Protein AF-A0A962CLI7-F1 (afdb_monomer)

Secondary structure (DSSP, 8-state):
--TT-EEE--GGG--TT-GGGGSPTT-EEEHHHHHHHHHHS--HHHHHHHHHHH-HHHHHHHHHHTT-S-GGGG-S---HHHHHHHHHTS-HHHHHHHHHS-HHHHHHHIIIIIGGG-S-S--S---GGGTTTSS----HHHHHHHHHHHHTSPTTSHHHHHHHHHHTS--SSTTSGGG-SEEEEEEEEEEETTEEEEEEEEEEEE-TTSPPEEEEEEEE-TT----HHHHHHHHHHHHHHHTT--

Mean predicted aligned error: 3.14 Å

Radius of gyration: 18.37 Å; Cα contacts (8 Å, |Δi|>4): 408; chains: 1; bounding box: 45×37×54 Å

Foldseek 3Di:
DFQQDWQFQDPQQQAAPAPCVPPDGGPTDGLLRLLQSCFAVVRLSSQSSVCVVCDQVNVLVVLVVLPFPCSQLCPSPDRRQLLVCLFFVDDLVVSVCLLVDHSVVVVVCCVPPRSVPPRDNGHDGGNLQCPQRSGDDGDLVSVVSSVVVLVPPPPPDPSNVSQQSNQVSHQPDPPLPVLAPGKGKGWDFDADPQGTQKTKIWIWGHHPPDDIDIDIDIDGDSRHDDDPVVSVVVSVVVSVVVSPDD

Structure (mmCIF, N/CA/C/O backbone):
data_AF-A0A962CLI7-F1
#
_entry.id   AF-A0A962CLI7-F1
#
loop_
_atom_site.group_PDB
_atom_site.id
_atom_site.type_symbol
_atom_site.label_atom_id
_atom_site.label_alt_id
_atom_site.label_comp_id
_atom_site.label_asym_id
_atom_site.label_entity_id
_atom_site.label_seq_id
_atom_site.pdbx_PDB_ins_code
_atom_site.Cartn_x
_atom_site.Cartn_y
_atom_site.Cartn_z
_atom_site.occupancy
_atom_site.B_iso_or_equiv
_atom_site.auth_seq_id
_atom_site.auth_comp_id
_atom_site.auth_asym_id
_atom_site.auth_atom_id
_atom_site.pdbx_PDB_model_num
ATOM 1 N N . LEU A 1 1 ? -20.018 -1.132 -3.240 1.00 75.44 1 LEU A N 1
ATOM 2 C CA . LEU A 1 1 ? -20.291 -2.418 -3.917 1.00 75.44 1 LEU A CA 1
ATOM 3 C C . LEU A 1 1 ? -20.682 -3.391 -2.825 1.00 75.44 1 LEU A C 1
ATOM 5 O O . LEU A 1 1 ? -20.205 -3.209 -1.714 1.00 75.44 1 LEU A O 1
ATOM 9 N N . ASP A 1 2 ? -21.571 -4.329 -3.124 1.00 86.75 2 ASP A N 1
ATOM 10 C CA . ASP A 1 2 ? -21.977 -5.371 -2.176 1.00 86.75 2 ASP A CA 1
ATOM 11 C C . ASP A 1 2 ? -20.746 -6.244 -1.826 1.00 86.75 2 ASP A C 1
ATOM 13 O O . ASP A 1 2 ? -20.054 -6.646 -2.770 1.00 86.75 2 ASP A O 1
ATOM 17 N N . PRO A 1 3 ? -20.426 -6.505 -0.541 1.00 85.81 3 PRO A N 1
ATOM 18 C CA . PRO A 1 3 ? -19.318 -7.379 -0.130 1.00 85.81 3 PRO A CA 1
ATOM 19 C C . PRO A 1 3 ? -19.337 -8.781 -0.763 1.00 85.81 3 PRO A C 1
ATOM 21 O O . PRO A 1 3 ? -18.275 -9.363 -0.986 1.00 85.81 3 PRO A O 1
ATOM 24 N N . GLU A 1 4 ? -20.515 -9.279 -1.144 1.00 89.81 4 GLU A N 1
ATOM 25 C CA . GLU A 1 4 ? -20.694 -10.573 -1.820 1.00 89.81 4 GLU A CA 1
ATOM 26 C C . GLU A 1 4 ? -20.457 -10.501 -3.340 1.00 89.81 4 GLU A C 1
ATOM 28 O O . GLU A 1 4 ? -20.523 -11.507 -4.050 1.00 89.81 4 GLU A O 1
ATOM 33 N N . THR A 1 5 ? -20.167 -9.310 -3.882 1.00 94.12 5 THR A N 1
ATOM 34 C CA . THR A 1 5 ? -19.826 -9.152 -5.301 1.00 94.12 5 THR A CA 1
ATOM 35 C C . THR A 1 5 ? -18.576 -9.964 -5.612 1.00 94.12 5 THR A C 1
ATOM 37 O O . THR A 1 5 ? -17.495 -9.666 -5.111 1.00 94.12 5 THR A O 1
ATOM 40 N N . THR A 1 6 ? -18.698 -10.957 -6.489 1.00 97.00 6 THR A N 1
ATOM 41 C CA . THR A 1 6 ? -17.562 -11.801 -6.861 1.00 97.00 6 THR A CA 1
ATOM 42 C C . THR A 1 6 ? -16.682 -11.144 -7.920 1.00 97.00 6 THR A C 1
ATOM 44 O O . THR A 1 6 ? -17.178 -10.685 -8.952 1.00 97.00 6 THR A O 1
ATOM 47 N N . ILE A 1 7 ? -15.372 -11.191 -7.709 1.00 98.00 7 ILE A N 1
ATOM 48 C CA . ILE A 1 7 ? -14.320 -10.754 -8.620 1.00 98.00 7 ILE A CA 1
ATOM 49 C C . ILE A 1 7 ? -13.595 -12.009 -9.128 1.00 98.00 7 ILE A C 1
ATOM 51 O O . ILE A 1 7 ? -12.903 -12.671 -8.352 1.00 98.00 7 ILE A O 1
ATOM 55 N N . PRO A 1 8 ? -13.745 -12.378 -10.412 1.00 98.19 8 PRO A N 1
ATOM 56 C CA . PRO A 1 8 ? -13.010 -13.501 -10.980 1.00 98.19 8 PRO A CA 1
ATOM 57 C C . PRO A 1 8 ? -11.512 -13.202 -11.068 1.00 98.19 8 PRO A C 1
ATOM 59 O O . PRO A 1 8 ? -11.120 -12.135 -11.550 1.00 98.19 8 PRO A O 1
ATOM 62 N N . LEU A 1 9 ? -10.679 -14.169 -10.679 1.00 98.56 9 LEU A N 1
ATOM 63 C CA . LEU A 1 9 ? -9.229 -14.080 -10.830 1.00 98.56 9 LEU A CA 1
ATOM 64 C C . LEU A 1 9 ? -8.845 -13.943 -12.310 1.00 98.56 9 LEU A C 1
ATOM 66 O O . LEU A 1 9 ? -9.194 -14.787 -13.139 1.00 98.56 9 LEU A O 1
ATOM 70 N N . SER A 1 10 ? -8.095 -12.899 -12.647 1.00 97.94 10 SER A N 1
ATOM 71 C CA . SER A 1 10 ? -7.687 -12.572 -14.011 1.00 97.94 10 SER A CA 1
ATOM 72 C C . SER A 1 10 ? -6.173 -12.587 -14.173 1.00 97.94 10 SER A C 1
ATOM 74 O O . SER A 1 10 ? -5.434 -11.999 -13.384 1.00 97.94 10 SER A O 1
ATOM 76 N N . ALA A 1 11 ? -5.715 -13.165 -15.288 1.00 97.12 11 ALA A N 1
ATOM 77 C CA . ALA A 1 11 ? -4.305 -13.179 -15.665 1.00 97.12 11 ALA A CA 1
ATOM 78 C C . ALA A 1 11 ? -3.708 -11.765 -15.762 1.00 97.12 11 ALA A C 1
ATOM 80 O O . ALA A 1 11 ? -2.545 -11.568 -15.441 1.00 97.12 11 ALA A O 1
ATOM 81 N N . SER A 1 12 ? -4.504 -10.767 -16.164 1.00 95.62 12 SER A N 1
ATOM 82 C CA . SER A 1 12 ? -4.048 -9.380 -16.351 1.00 95.62 12 SER A CA 1
ATOM 83 C C . SER A 1 12 ? -3.902 -8.580 -15.049 1.00 95.62 12 SER A C 1
ATOM 85 O O . SER A 1 12 ? -3.737 -7.359 -15.104 1.00 95.62 12 SER A O 1
ATOM 87 N N . LYS A 1 13 ? -4.119 -9.223 -13.897 1.00 97.25 13 LYS A N 1
ATOM 88 C CA . LYS A 1 13 ? -4.124 -8.617 -12.555 1.00 97.25 13 LYS A CA 1
ATOM 89 C C . LYS A 1 13 ? -3.379 -9.472 -11.525 1.00 97.25 13 LYS A C 1
ATOM 91 O O . LYS A 1 13 ? -3.456 -9.193 -10.335 1.00 97.25 13 LYS A O 1
ATOM 96 N N . LEU A 1 14 ? -2.683 -10.516 -11.978 1.00 97.38 14 LEU A N 1
ATOM 97 C CA . LEU A 1 14 ? -1.711 -11.221 -11.148 1.00 97.38 14 LEU A CA 1
ATOM 98 C C . LEU A 1 14 ? -0.576 -10.265 -10.803 1.00 97.38 14 LEU A C 1
ATOM 100 O O . LEU A 1 14 ? -0.209 -9.438 -11.626 1.00 97.38 14 LEU A O 1
ATOM 104 N N . ALA A 1 15 ? -0.009 -10.384 -9.615 1.00 96.81 15 ALA A N 1
ATOM 105 C CA . ALA A 1 15 ? 1.116 -9.560 -9.195 1.00 96.81 15 ALA A CA 1
ATOM 106 C C . ALA A 1 15 ? 2.136 -10.410 -8.443 1.00 96.81 15 ALA A C 1
ATOM 108 O O . ALA A 1 15 ? 1.778 -11.372 -7.751 1.00 96.81 15 ALA A O 1
ATOM 109 N N . LEU A 1 16 ? 3.418 -10.051 -8.557 1.00 94.81 16 LEU A N 1
ATOM 110 C CA . LEU A 1 16 ? 4.499 -10.713 -7.827 1.00 94.81 16 LEU A CA 1
ATOM 111 C C . LEU A 1 16 ? 4.171 -10.784 -6.326 1.00 94.81 16 LEU A C 1
ATOM 113 O O . LEU A 1 16 ? 3.687 -9.817 -5.742 1.00 94.81 16 LEU A O 1
ATOM 117 N N . ALA A 1 17 ? 4.448 -11.936 -5.712 1.00 92.62 17 ALA A N 1
ATOM 118 C CA . ALA A 1 17 ? 4.143 -12.238 -4.310 1.00 92.62 17 ALA A CA 1
ATOM 119 C C . ALA A 1 17 ? 2.644 -12.240 -3.924 1.00 92.62 17 ALA A C 1
ATOM 121 O O . ALA A 1 17 ? 2.322 -12.231 -2.741 1.00 92.62 17 ALA A O 1
ATOM 122 N N . GLY A 1 18 ? 1.715 -12.318 -4.884 1.00 95.81 18 GLY A N 1
ATOM 123 C CA . GLY A 1 18 ? 0.327 -12.699 -4.595 1.00 95.81 18 GLY A CA 1
ATOM 124 C C . GLY A 1 18 ? 0.201 -14.195 -4.289 1.00 95.81 18 GLY A C 1
ATOM 125 O O . GLY A 1 18 ? 0.701 -15.031 -5.046 1.00 95.81 18 GLY A O 1
ATOM 126 N N . THR A 1 19 ? -0.471 -14.544 -3.198 1.00 96.00 19 THR A N 1
ATOM 127 C CA . THR A 1 19 ? -0.706 -15.932 -2.771 1.00 96.00 19 THR A CA 1
ATOM 128 C C . THR A 1 19 ? -1.776 -16.613 -3.623 1.00 96.00 19 THR A C 1
ATOM 130 O O . THR A 1 19 ? -1.613 -17.770 -4.025 1.00 96.00 19 THR A O 1
ATOM 133 N N . ILE A 1 20 ? -2.807 -15.861 -4.019 1.00 97.81 20 ILE A N 1
ATOM 134 C CA . ILE A 1 20 ? -3.903 -16.359 -4.865 1.00 97.81 20 ILE A CA 1
ATOM 135 C C . ILE A 1 20 ? -3.511 -16.560 -6.336 1.00 97.81 20 ILE A C 1
ATOM 137 O O . ILE A 1 20 ? -4.309 -17.056 -7.122 1.00 97.81 20 ILE A O 1
ATOM 141 N N . ASN A 1 21 ? -2.267 -16.251 -6.721 1.00 97.31 21 ASN A N 1
ATOM 142 C CA . ASN A 1 21 ? -1.731 -16.557 -8.054 1.00 97.31 21 ASN A CA 1
ATOM 143 C C . ASN A 1 21 ? -1.762 -18.053 -8.402 1.00 97.31 21 ASN A C 1
ATOM 145 O O . ASN A 1 21 ? -1.691 -18.413 -9.576 1.00 97.31 21 ASN A O 1
ATOM 149 N N . SER A 1 22 ? -1.783 -18.920 -7.387 1.00 96.12 22 SER A N 1
ATOM 150 C CA . SER A 1 22 ? -1.800 -20.376 -7.559 1.00 96.12 22 SER A CA 1
ATOM 151 C C . SER A 1 22 ? -3.184 -20.940 -7.891 1.00 96.12 22 SER A C 1
ATOM 153 O O . SER A 1 22 ? -3.286 -22.086 -8.332 1.00 96.12 22 SER A O 1
ATOM 155 N N . GLU A 1 23 ? -4.231 -20.136 -7.723 1.00 98.25 23 GLU A N 1
ATOM 156 C CA . GLU A 1 23 ? -5.604 -20.540 -7.991 1.00 98.25 23 GLU A CA 1
ATOM 157 C C . GLU A 1 23 ? -5.908 -20.519 -9.499 1.00 98.25 23 GLU A C 1
ATOM 159 O O . GLU A 1 23 ? -5.312 -19.744 -10.258 1.00 98.25 23 GLU A O 1
ATOM 164 N N . PRO A 1 24 ? -6.843 -21.355 -9.987 1.00 98.44 24 PRO A N 1
ATOM 165 C CA . PRO A 1 24 ? -7.235 -21.336 -11.389 1.00 98.44 24 PRO A CA 1
ATOM 166 C C . PRO A 1 24 ? -7.776 -19.966 -11.819 1.00 98.44 24 PRO A C 1
ATOM 168 O O . PRO A 1 24 ? -8.570 -19.339 -11.114 1.00 98.44 24 PRO A O 1
ATOM 171 N N . LEU A 1 25 ? -7.416 -19.519 -13.023 1.00 98.31 25 LEU A N 1
ATOM 172 C CA . LEU A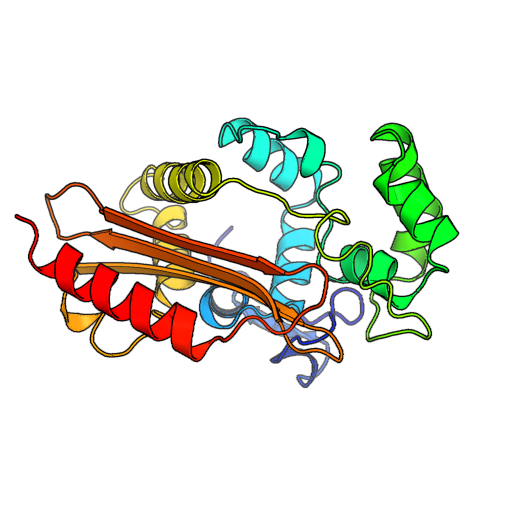 1 25 ? -8.014 -18.321 -13.617 1.00 98.31 25 LEU A CA 1
ATOM 173 C C . LEU A 1 25 ? -9.539 -18.467 -13.716 1.00 98.31 25 LEU A C 1
ATOM 175 O O . LEU A 1 25 ? -10.054 -19.530 -14.060 1.00 98.31 25 LEU A O 1
ATOM 179 N N . GLY A 1 26 ? -10.254 -17.379 -13.442 1.00 98.38 26 GLY A N 1
ATOM 180 C CA . GLY A 1 26 ? -11.712 -17.352 -13.373 1.00 98.38 26 GLY A CA 1
ATOM 181 C C . GLY A 1 26 ? -12.294 -17.802 -12.032 1.00 98.38 26 GLY A C 1
ATOM 182 O O . GLY A 1 26 ? -13.509 -17.701 -11.869 1.00 98.38 26 GLY A O 1
ATOM 183 N N . THR A 1 27 ? -11.471 -18.246 -11.071 1.00 98.62 27 THR A N 1
ATOM 184 C CA . THR A 1 27 ? -11.930 -18.524 -9.699 1.00 98.62 27 THR A CA 1
ATOM 185 C C . THR A 1 27 ? -12.608 -17.277 -9.125 1.00 98.62 27 THR A C 1
ATOM 187 O O . THR A 1 27 ? -11.985 -16.211 -9.122 1.00 98.62 27 THR A O 1
ATOM 190 N N . PRO A 1 28 ? -13.881 -17.362 -8.698 1.00 98.12 28 PRO A N 1
ATOM 191 C CA . PRO A 1 28 ? -14.596 -16.222 -8.148 1.00 98.12 28 PRO A CA 1
ATOM 192 C C . PRO A 1 28 ? -14.206 -16.013 -6.684 1.00 98.12 28 PRO A C 1
ATOM 194 O O . PRO A 1 28 ? -14.375 -16.915 -5.869 1.00 98.12 28 PRO A O 1
ATOM 197 N N . PHE A 1 29 ? -13.751 -14.810 -6.350 1.00 98.25 29 PHE A N 1
ATOM 198 C CA . PHE A 1 29 ? -13.533 -14.395 -4.966 1.00 98.25 29 PHE A CA 1
ATOM 199 C C . PHE A 1 29 ? -14.555 -13.332 -4.572 1.00 98.25 29 PHE A C 1
ATOM 201 O O . PHE A 1 29 ? -14.717 -12.373 -5.329 1.00 98.25 29 PHE A O 1
ATOM 208 N N . PRO A 1 30 ? -15.231 -13.444 -3.420 1.00 97.62 30 PRO A N 1
ATOM 209 C CA . PRO A 1 30 ? -15.973 -12.329 -2.842 1.00 97.62 30 PRO A CA 1
ATOM 210 C C . PRO A 1 30 ? -15.102 -11.069 -2.709 1.00 97.62 30 PRO A C 1
ATOM 212 O O . PRO A 1 30 ? -13.891 -11.144 -2.481 1.00 97.62 30 PRO A O 1
ATOM 215 N N . LEU A 1 31 ? -15.718 -9.892 -2.840 1.00 97.56 31 LEU A N 1
ATOM 216 C CA . LEU A 1 31 ? -15.049 -8.606 -2.632 1.00 97.56 31 LEU A CA 1
ATOM 217 C C . LEU A 1 31 ? -14.458 -8.522 -1.219 1.00 97.56 31 LEU A C 1
ATOM 219 O O . LEU A 1 31 ? -13.357 -7.997 -1.054 1.00 97.56 31 LEU A O 1
ATOM 223 N N . LEU A 1 32 ? -15.186 -9.046 -0.228 1.00 97.62 32 LEU A N 1
ATOM 224 C CA . LEU A 1 32 ? -14.729 -9.139 1.154 1.00 97.62 32 LEU A CA 1
ATOM 225 C C . LEU A 1 32 ? -13.428 -9.944 1.267 1.00 97.62 32 LEU A C 1
ATOM 227 O O . LEU A 1 32 ? -12.443 -9.413 1.769 1.00 97.62 32 LEU A O 1
ATOM 231 N N . ASP A 1 33 ? -13.388 -11.157 0.712 1.00 98.19 33 ASP A N 1
ATOM 232 C CA . ASP A 1 33 ? -12.200 -12.019 0.730 1.00 98.19 33 ASP A CA 1
ATOM 233 C C . ASP A 1 33 ? -10.999 -11.336 0.063 1.00 98.19 33 ASP A C 1
ATOM 235 O O . ASP A 1 33 ? -9.892 -11.347 0.597 1.00 98.19 33 ASP A O 1
ATOM 239 N N . MET A 1 34 ? -11.205 -10.674 -1.082 1.00 98.44 34 MET A N 1
ATOM 240 C CA . MET A 1 34 ? -10.149 -9.893 -1.738 1.00 98.44 34 MET A CA 1
ATOM 241 C C . MET A 1 34 ? -9.631 -8.760 -0.836 1.00 98.44 34 MET A C 1
ATOM 243 O O . MET A 1 34 ? -8.425 -8.509 -0.788 1.00 98.44 34 MET A O 1
ATOM 247 N N . ALA A 1 35 ? -10.515 -8.077 -0.105 1.00 98.44 35 ALA A N 1
ATOM 248 C CA . ALA A 1 35 ? -10.127 -7.012 0.816 1.00 98.44 35 ALA A CA 1
ATOM 249 C C . ALA A 1 35 ? -9.384 -7.555 2.050 1.00 98.44 35 ALA A C 1
ATOM 251 O O . ALA A 1 35 ? -8.370 -6.978 2.451 1.00 98.44 35 ALA A O 1
ATOM 252 N N . GLU A 1 36 ? -9.830 -8.678 2.617 1.00 98.25 36 GLU A N 1
ATOM 253 C CA . GLU A 1 36 ? -9.157 -9.371 3.722 1.00 98.25 36 GLU A CA 1
ATOM 254 C C . GLU A 1 36 ? -7.781 -9.906 3.305 1.00 98.25 36 GLU A C 1
ATOM 256 O O . GLU A 1 36 ? -6.818 -9.761 4.055 1.00 98.25 36 GLU A O 1
ATOM 261 N N . LEU A 1 37 ? -7.632 -10.436 2.088 1.00 98.50 37 LEU A N 1
ATOM 262 C CA . LEU A 1 37 ? -6.337 -10.856 1.543 1.00 98.50 37 LEU A CA 1
ATOM 263 C C . LEU A 1 37 ? -5.391 -9.661 1.345 1.00 98.50 37 LEU A C 1
ATOM 265 O O . LEU A 1 37 ? -4.235 -9.697 1.784 1.00 98.50 37 LEU A O 1
ATOM 269 N N . MET A 1 38 ? -5.884 -8.578 0.733 1.00 98.56 38 MET A N 1
ATOM 270 C CA . MET A 1 38 ? -5.127 -7.337 0.526 1.00 98.56 38 MET A CA 1
ATOM 271 C C . MET A 1 38 ? -4.631 -6.750 1.853 1.00 98.56 38 MET A C 1
ATOM 273 O O . MET A 1 38 ? -3.472 -6.347 1.969 1.00 98.56 38 MET A O 1
ATOM 277 N N . MET A 1 39 ? -5.485 -6.689 2.873 1.00 98.19 39 MET A N 1
ATOM 278 C CA . MET A 1 39 ? -5.147 -6.015 4.127 1.00 98.19 39 MET A CA 1
ATOM 279 C C . MET A 1 39 ? -4.483 -6.946 5.147 1.00 98.19 39 MET A C 1
ATOM 281 O O . MET A 1 39 ? -3.497 -6.554 5.773 1.00 98.19 39 MET A O 1
ATOM 285 N N . GLY A 1 40 ? -4.953 -8.185 5.272 1.00 96.75 40 GLY A N 1
ATOM 286 C CA . GLY A 1 40 ? -4.513 -9.149 6.279 1.00 96.75 40 GLY A CA 1
ATOM 287 C C . GLY A 1 40 ? -3.152 -9.778 5.996 1.00 96.75 40 GLY A C 1
ATOM 288 O O . GLY A 1 40 ? -2.318 -9.849 6.901 1.00 96.75 40 GLY A O 1
ATOM 289 N N . ILE A 1 41 ? -2.908 -10.199 4.750 1.00 96.50 41 ILE A N 1
ATOM 290 C CA . ILE A 1 41 ? -1.647 -10.853 4.345 1.00 96.50 41 ILE A CA 1
ATOM 291 C C . ILE A 1 41 ? -0.868 -10.074 3.284 1.00 96.50 41 ILE A C 1
ATOM 293 O O . ILE A 1 41 ? 0.175 -10.534 2.830 1.00 96.50 41 ILE A O 1
ATOM 297 N N . SER A 1 42 ? -1.339 -8.879 2.915 1.00 97.25 42 SER A N 1
ATOM 298 C CA . SER A 1 42 ? -0.710 -8.057 1.879 1.00 97.25 42 SER A CA 1
ATOM 299 C C . SER A 1 42 ? -0.692 -8.718 0.499 1.00 97.25 42 SER A C 1
ATOM 301 O O . SER A 1 42 ? 0.293 -8.586 -0.225 1.00 97.25 42 SER A O 1
ATOM 303 N N . ASP A 1 43 ? -1.757 -9.437 0.130 1.00 98.44 43 ASP A N 1
ATOM 304 C CA . ASP A 1 43 ? -1.815 -10.102 -1.171 1.00 98.44 43 ASP A CA 1
ATOM 305 C C . ASP A 1 43 ? -1.823 -9.075 -2.315 1.00 98.44 43 ASP A C 1
ATOM 307 O O . ASP A 1 43 ? -2.788 -8.336 -2.540 1.00 98.44 43 ASP A O 1
ATOM 311 N N . ASN A 1 44 ? -0.724 -9.043 -3.065 1.00 98.12 44 ASN A N 1
ATOM 312 C CA . ASN A 1 44 ? -0.532 -8.098 -4.159 1.00 98.12 44 ASN A CA 1
ATOM 313 C C . ASN A 1 44 ? -1.483 -8.344 -5.338 1.00 98.12 44 ASN A C 1
ATOM 315 O O . ASN A 1 44 ? -1.851 -7.408 -6.041 1.00 98.12 44 ASN A O 1
ATOM 319 N N . THR A 1 45 ? -1.898 -9.593 -5.561 1.00 98.50 45 THR A N 1
ATOM 320 C CA . THR A 1 45 ? -2.829 -9.928 -6.647 1.00 98.50 45 THR A CA 1
ATOM 321 C C . THR A 1 45 ? -4.235 -9.484 -6.294 1.00 98.50 45 THR A C 1
ATOM 323 O O . THR A 1 45 ? -4.894 -8.859 -7.124 1.00 98.50 45 THR A O 1
ATOM 326 N N . ALA A 1 46 ? -4.676 -9.708 -5.055 1.00 98.62 46 ALA A N 1
ATOM 327 C CA . ALA A 1 46 ? -5.934 -9.146 -4.573 1.00 98.62 46 ALA A CA 1
ATOM 328 C C . ALA A 1 46 ? -5.929 -7.610 -4.669 1.00 98.62 46 ALA A C 1
ATOM 330 O O . ALA A 1 46 ? -6.883 -7.012 -5.170 1.00 98.62 46 ALA A O 1
ATOM 331 N N . THR A 1 47 ? -4.809 -6.980 -4.296 1.00 98.44 47 THR A N 1
ATOM 332 C CA . THR A 1 47 ? -4.612 -5.525 -4.400 1.00 98.44 47 THR A CA 1
ATOM 333 C C . THR A 1 47 ? -4.803 -5.019 -5.835 1.00 98.44 47 THR A C 1
ATOM 335 O O . THR A 1 47 ? -5.603 -4.112 -6.062 1.00 98.44 47 THR A O 1
ATOM 338 N N . ASP A 1 48 ? -4.142 -5.626 -6.826 1.00 98.25 48 ASP A N 1
ATOM 339 C CA . ASP A 1 48 ? -4.243 -5.195 -8.229 1.00 98.25 48 ASP A CA 1
ATOM 340 C C . ASP A 1 48 ? -5.643 -5.420 -8.826 1.00 98.25 48 ASP A C 1
ATOM 342 O O . ASP A 1 48 ? -6.104 -4.614 -9.644 1.00 98.25 48 ASP A O 1
ATOM 346 N N . HIS A 1 49 ? -6.363 -6.461 -8.393 1.00 98.62 49 HIS A N 1
ATOM 347 C CA . HIS A 1 49 ? -7.769 -6.655 -8.763 1.00 98.62 49 HIS A CA 1
ATOM 348 C C . HIS A 1 49 ? -8.660 -5.544 -8.197 1.00 98.62 49 HIS A C 1
ATOM 350 O O . HIS A 1 49 ? -9.461 -4.963 -8.934 1.00 98.62 49 HIS A O 1
ATOM 356 N N . LEU A 1 50 ? -8.504 -5.211 -6.913 1.00 98.44 50 LEU A N 1
ATOM 357 C CA . LEU A 1 50 ? -9.281 -4.153 -6.266 1.00 98.44 50 LEU A CA 1
ATOM 358 C C . LEU A 1 50 ? -8.943 -2.768 -6.827 1.00 98.44 50 LEU A C 1
ATOM 360 O O . LEU A 1 50 ? -9.849 -1.974 -7.084 1.00 98.44 50 LEU A O 1
ATOM 364 N N . HIS A 1 51 ? -7.668 -2.491 -7.111 1.00 97.94 51 HIS A N 1
ATOM 365 C CA . HIS A 1 51 ? -7.254 -1.259 -7.781 1.00 97.94 51 HIS A CA 1
ATOM 366 C C . HIS A 1 51 ? -7.896 -1.123 -9.162 1.00 97.94 51 HIS A C 1
ATOM 368 O O . HIS A 1 51 ? -8.388 -0.049 -9.505 1.00 97.94 51 HIS A O 1
ATOM 374 N N . ALA A 1 52 ? -7.936 -2.203 -9.947 1.00 97.38 52 ALA A N 1
ATOM 375 C CA . ALA A 1 52 ? -8.579 -2.189 -11.257 1.00 97.38 52 ALA A CA 1
ATOM 376 C C . ALA A 1 52 ? -10.101 -2.004 -11.170 1.00 97.38 52 ALA A C 1
ATOM 378 O O . ALA A 1 52 ? -10.673 -1.301 -12.001 1.00 97.38 52 ALA A O 1
ATOM 379 N N . LEU A 1 53 ? -10.751 -2.599 -10.165 1.00 97.44 53 LEU A N 1
ATOM 380 C CA . LEU A 1 53 ? -12.187 -2.444 -9.929 1.00 97.44 53 LEU A CA 1
ATOM 381 C C . LEU A 1 53 ? -12.561 -1.005 -9.541 1.00 97.44 53 LEU A C 1
ATOM 383 O O . LEU A 1 53 ? -13.580 -0.486 -9.996 1.00 97.44 53 LEU A O 1
ATOM 387 N N . VAL A 1 54 ? -11.753 -0.362 -8.693 1.00 97.12 54 VAL A N 1
ATOM 388 C CA . VAL A 1 54 ? -11.995 1.009 -8.211 1.00 97.12 54 VAL A CA 1
ATOM 389 C C . VAL A 1 54 ? -11.572 2.057 -9.244 1.00 97.12 54 VAL A C 1
ATOM 391 O O . VAL A 1 54 ? -12.276 3.050 -9.440 1.00 97.12 54 VAL A O 1
ATOM 394 N N . GLY A 1 55 ? -10.450 1.827 -9.924 1.00 97.88 55 GLY A N 1
ATOM 395 C CA . GLY A 1 55 ? -9.851 2.739 -10.893 1.00 97.88 55 GLY A CA 1
ATOM 396 C C . GLY A 1 55 ? -8.948 3.797 -10.250 1.00 97.88 55 GLY A C 1
ATOM 397 O O . GLY A 1 55 ? -9.248 4.344 -9.186 1.00 97.88 55 GLY A O 1
ATOM 398 N N . ARG A 1 56 ? -7.845 4.117 -10.940 1.00 97.44 56 ARG A N 1
ATOM 399 C CA . ARG A 1 56 ? -6.792 5.032 -10.466 1.00 97.44 56 ARG A CA 1
ATOM 400 C C . ARG A 1 56 ? -7.334 6.394 -10.039 1.00 97.44 56 ARG A C 1
ATOM 402 O O . ARG A 1 56 ? -7.029 6.842 -8.941 1.00 97.44 56 ARG A O 1
ATOM 409 N N . ASP A 1 57 ? -8.196 7.003 -10.849 1.00 97.56 57 ASP A N 1
ATOM 410 C CA . ASP A 1 57 ? -8.746 8.334 -10.568 1.00 97.56 57 ASP A CA 1
ATOM 411 C C . ASP A 1 57 ? -9.479 8.394 -9.223 1.00 97.56 57 ASP A C 1
ATOM 413 O O . ASP A 1 57 ? -9.355 9.371 -8.488 1.00 97.56 57 ASP A O 1
ATOM 417 N N . ARG A 1 58 ? -10.226 7.341 -8.861 1.00 98.00 58 ARG A N 1
ATOM 418 C CA . ARG A 1 58 ? -10.931 7.286 -7.572 1.00 98.00 58 ARG A CA 1
ATOM 419 C C . ARG A 1 58 ? -9.967 7.089 -6.405 1.00 98.00 58 ARG A C 1
ATOM 421 O O . ARG A 1 58 ? -10.189 7.650 -5.332 1.00 98.00 58 ARG A O 1
ATOM 428 N N . ILE A 1 59 ? -8.899 6.318 -6.606 1.00 97.50 59 ILE A N 1
ATOM 429 C CA . ILE A 1 59 ? -7.843 6.148 -5.601 1.00 97.50 59 ILE A CA 1
ATOM 430 C C . ILE A 1 59 ? -7.131 7.486 -5.369 1.00 97.50 59 ILE A C 1
ATOM 432 O O . ILE A 1 59 ? -6.993 7.919 -4.229 1.00 97.50 59 ILE A O 1
ATOM 436 N N . GLU A 1 60 ? -6.769 8.199 -6.433 1.00 97.25 60 GLU A N 1
ATOM 437 C CA . GLU A 1 60 ? -6.130 9.516 -6.345 1.00 97.25 60 GLU A CA 1
ATOM 438 C C . GLU A 1 60 ? -7.046 10.564 -5.693 1.00 97.25 60 GLU A C 1
ATOM 440 O O . GLU A 1 60 ? -6.596 11.326 -4.838 1.00 97.25 60 GLU A O 1
ATOM 445 N N . GLN A 1 61 ? -8.347 10.552 -6.006 1.00 97.44 61 GLN A N 1
ATOM 446 C CA . GLN A 1 61 ? -9.344 11.373 -5.305 1.00 97.44 61 GLN A CA 1
ATOM 447 C C . GLN A 1 61 ? -9.443 11.023 -3.814 1.00 97.44 61 GLN A C 1
ATOM 449 O O . GLN A 1 61 ? -9.688 11.904 -2.991 1.00 97.44 61 GLN A O 1
ATOM 454 N N . THR A 1 62 ? -9.241 9.755 -3.445 1.00 96.38 62 THR A N 1
ATOM 455 C CA . THR A 1 62 ? -9.221 9.330 -2.039 1.00 96.38 62 THR A CA 1
ATOM 456 C C . THR A 1 62 ? -7.988 9.870 -1.320 1.00 96.38 62 THR A C 1
ATOM 458 O O . THR A 1 62 ? -8.116 10.348 -0.196 1.00 96.38 62 THR A O 1
ATOM 461 N N . VAL A 1 63 ? -6.819 9.880 -1.971 1.00 95.38 63 VAL A N 1
ATOM 462 C CA . VAL A 1 63 ? -5.601 10.518 -1.434 1.00 95.38 63 VAL A CA 1
ATOM 463 C C . VAL A 1 63 ? -5.851 12.001 -1.130 1.00 95.38 63 VAL A C 1
ATOM 465 O O . VAL A 1 63 ? -5.503 12.471 -0.042 1.00 95.38 63 VAL A O 1
ATOM 468 N N . ASP A 1 64 ? -6.517 12.719 -2.040 1.00 95.62 64 ASP A N 1
ATOM 469 C CA . ASP A 1 64 ? -6.883 14.127 -1.837 1.00 95.62 64 ASP A CA 1
ATOM 470 C C . ASP A 1 64 ? -7.893 14.303 -0.701 1.00 95.62 64 ASP A C 1
ATOM 472 O O . ASP A 1 64 ? -7.692 15.122 0.198 1.00 95.62 64 ASP A O 1
ATOM 476 N N . ALA A 1 65 ? -8.963 13.505 -0.699 1.00 96.56 65 ALA A N 1
ATOM 477 C CA . ALA A 1 65 ? -10.002 13.554 0.327 1.00 96.56 65 ALA A CA 1
ATOM 478 C C . ALA A 1 65 ? -9.452 13.217 1.720 1.00 96.56 65 ALA A C 1
ATOM 480 O O . ALA A 1 65 ? -9.915 13.748 2.733 1.00 96.56 65 ALA A O 1
ATOM 481 N N . PHE A 1 66 ? -8.440 12.352 1.780 1.00 95.94 66 PHE A N 1
ATOM 482 C CA . PHE A 1 66 ? -7.784 11.987 3.023 1.00 95.94 66 PHE A CA 1
ATOM 483 C C . PHE A 1 66 ? -6.775 13.040 3.475 1.00 95.94 66 PHE A C 1
ATOM 485 O O . PHE A 1 66 ? -6.322 12.944 4.609 1.00 95.94 66 PHE A O 1
ATOM 492 N N . ASN A 1 67 ? -6.489 14.074 2.675 1.00 94.75 67 ASN A N 1
ATOM 493 C CA . ASN A 1 67 ? -5.624 15.206 3.012 1.00 94.75 67 ASN A CA 1
ATOM 494 C C . ASN A 1 67 ? -4.210 14.768 3.427 1.00 94.75 67 ASN A C 1
ATOM 496 O O . ASN A 1 67 ? -3.721 15.101 4.511 1.00 94.75 67 ASN A O 1
ATOM 500 N N . PHE A 1 68 ? -3.577 13.949 2.587 1.00 94.31 68 PHE A N 1
ATOM 501 C CA . PHE A 1 68 ? -2.181 13.551 2.761 1.00 94.31 68 PHE A CA 1
ATOM 502 C C . PHE A 1 68 ? -1.253 14.763 2.616 1.00 94.31 68 PHE A C 1
ATOM 504 O O . PHE A 1 68 ? -1.540 15.696 1.873 1.00 94.31 68 PHE A O 1
ATOM 511 N N . SER A 1 69 ? -0.131 14.757 3.336 1.00 94.69 69 SER A N 1
ATOM 512 C CA . SER A 1 69 ? 0.792 15.896 3.409 1.00 94.69 69 SER A CA 1
ATOM 513 C C . SER A 1 69 ? 1.503 16.214 2.086 1.00 94.69 69 SER A C 1
ATOM 515 O O . SER A 1 69 ? 1.869 17.364 1.848 1.00 94.69 69 SER A O 1
ATOM 517 N N . ALA A 1 70 ? 1.678 15.210 1.225 1.00 93.44 70 ALA A N 1
ATOM 518 C CA . ALA A 1 70 ? 2.295 15.324 -0.093 1.00 93.44 70 ALA A CA 1
ATOM 519 C C . ALA A 1 70 ? 1.560 14.414 -1.101 1.00 93.44 70 ALA A C 1
ATOM 521 O O . ALA A 1 70 ? 2.067 13.350 -1.448 1.00 93.44 70 ALA A O 1
ATOM 522 N N . PRO A 1 71 ? 0.350 14.773 -1.561 1.00 92.44 71 PRO A N 1
ATOM 523 C CA . PRO A 1 71 ? -0.432 13.919 -2.460 1.00 92.44 71 PRO A CA 1
ATOM 524 C C . PRO A 1 71 ? 0.278 13.689 -3.802 1.00 92.44 71 PRO A C 1
ATOM 526 O O . PRO A 1 71 ? 0.172 12.607 -4.370 1.00 92.44 71 PRO A O 1
ATOM 529 N N . ASP A 1 72 ? 1.074 14.655 -4.265 1.00 90.94 72 ASP A N 1
ATOM 530 C CA . ASP A 1 72 ? 1.785 14.583 -5.546 1.00 90.94 72 ASP A CA 1
ATOM 531 C C . ASP A 1 72 ? 2.825 13.452 -5.588 1.00 90.94 72 ASP A C 1
ATOM 533 O O . ASP A 1 72 ? 3.088 12.903 -6.650 1.00 90.94 72 ASP A O 1
ATOM 537 N N . VAL A 1 73 ? 3.391 13.027 -4.445 1.00 91.31 73 VAL A N 1
ATOM 538 C CA . VAL A 1 73 ? 4.334 11.886 -4.434 1.00 91.31 73 VAL A CA 1
ATOM 539 C C . VAL A 1 73 ? 3.645 10.525 -4.560 1.00 91.31 73 VAL A C 1
ATOM 541 O O . VAL A 1 73 ? 4.330 9.506 -4.662 1.00 91.31 73 VAL A O 1
ATOM 544 N N . LEU A 1 74 ? 2.312 10.512 -4.513 1.00 93.69 74 LEU A N 1
ATOM 545 C CA . LEU A 1 74 ? 1.455 9.346 -4.703 1.00 93.69 74 LEU A CA 1
ATOM 546 C C . LEU A 1 74 ? 0.747 9.367 -6.060 1.00 93.69 74 LEU A C 1
ATOM 548 O O . LEU A 1 74 ? -0.049 8.468 -6.311 1.00 93.69 74 LEU A O 1
ATOM 552 N N . LYS A 1 75 ? 0.990 10.376 -6.909 1.00 94.50 75 LYS A N 1
ATOM 553 C CA . LYS A 1 75 ? 0.329 10.534 -8.207 1.00 94.50 75 LYS A CA 1
ATOM 554 C C . LYS A 1 75 ? 1.354 10.491 -9.350 1.00 94.50 75 LYS A C 1
ATOM 556 O O . LYS A 1 75 ? 2.345 11.210 -9.275 1.00 94.50 75 LYS A O 1
ATOM 561 N N . PRO A 1 76 ? 1.122 9.689 -10.407 1.00 96.38 76 PRO A N 1
ATOM 562 C CA . PRO A 1 76 ? -0.001 8.762 -10.557 1.00 96.38 76 PRO A CA 1
ATOM 563 C C . PRO A 1 76 ? 0.045 7.623 -9.523 1.00 96.38 76 PRO A C 1
ATOM 565 O O . PRO A 1 76 ? 1.120 7.114 -9.202 1.00 96.38 76 PRO A O 1
ATOM 568 N N . PHE A 1 77 ? -1.118 7.216 -8.998 1.00 96.81 77 PHE A N 1
ATOM 569 C CA . PHE A 1 77 ? -1.169 6.175 -7.961 1.00 96.81 77 PHE A CA 1
ATOM 570 C C . PHE A 1 77 ? -0.956 4.809 -8.587 1.00 96.81 77 PHE A C 1
ATOM 572 O O . PHE A 1 77 ? -1.898 4.224 -9.119 1.00 96.81 77 PHE A O 1
ATOM 579 N N . LEU A 1 78 ? 0.282 4.321 -8.567 1.00 96.56 78 LEU A N 1
ATOM 580 C CA . LEU A 1 78 ? 0.643 3.042 -9.169 1.00 96.56 78 LEU A CA 1
ATOM 581 C C . LEU A 1 78 ? -0.073 1.872 -8.486 1.00 96.56 78 LEU A C 1
ATOM 583 O O . LEU A 1 78 ? -0.353 1.917 -7.288 1.00 96.56 78 LEU A O 1
ATOM 587 N N . ASN A 1 79 ? -0.374 0.827 -9.253 1.00 96.25 79 ASN A N 1
ATOM 588 C CA . ASN A 1 79 ? -0.690 -0.492 -8.708 1.00 96.25 79 ASN A CA 1
ATOM 589 C C . ASN A 1 79 ? 0.601 -1.300 -8.461 1.00 96.25 79 ASN A C 1
ATOM 591 O O . ASN A 1 79 ? 1.707 -0.822 -8.735 1.00 96.25 79 ASN A O 1
ATOM 595 N N . ILE A 1 80 ? 0.478 -2.505 -7.905 1.00 95.94 80 ILE A N 1
ATOM 596 C CA . ILE A 1 80 ? 1.634 -3.315 -7.524 1.00 95.94 80 ILE A CA 1
ATOM 597 C C . ILE A 1 80 ? 2.468 -3.711 -8.741 1.00 95.94 80 ILE A C 1
ATOM 599 O O . ILE A 1 80 ? 3.688 -3.525 -8.745 1.00 95.94 80 ILE A O 1
ATOM 603 N N . SER A 1 81 ? 1.822 -4.213 -9.792 1.00 95.94 81 SER A N 1
ATOM 604 C CA . SER A 1 81 ? 2.508 -4.616 -11.021 1.00 95.94 81 SER A CA 1
ATOM 605 C C . SER A 1 81 ? 3.230 -3.455 -11.708 1.00 95.94 81 SER A C 1
ATOM 607 O O . SER A 1 81 ? 4.363 -3.596 -12.173 1.00 95.94 81 SER A O 1
ATOM 609 N N . GLU A 1 82 ? 2.605 -2.284 -11.758 1.00 96.62 82 GLU A N 1
ATOM 610 C CA . GLU A 1 82 ? 3.205 -1.069 -12.307 1.00 96.62 82 GLU A CA 1
ATOM 611 C C . GLU A 1 82 ? 4.437 -0.663 -11.504 1.00 96.62 82 GLU A C 1
ATOM 613 O O . GLU A 1 82 ? 5.479 -0.350 -12.084 1.00 96.62 82 GLU A O 1
ATOM 618 N N . GLN A 1 83 ? 4.363 -0.754 -10.174 1.00 95.56 83 GLN A N 1
ATOM 619 C CA . GLN A 1 83 ? 5.510 -0.440 -9.344 1.00 95.56 83 GLN A CA 1
ATOM 620 C C . GLN A 1 83 ? 6.681 -1.388 -9.562 1.00 95.56 83 GLN A C 1
ATOM 622 O O . GLN A 1 83 ? 7.829 -0.968 -9.726 1.00 95.56 83 GLN A O 1
ATOM 627 N N . PHE A 1 84 ? 6.406 -2.686 -9.564 1.00 95.25 84 PHE A N 1
ATOM 628 C CA . PHE A 1 84 ? 7.440 -3.688 -9.774 1.00 95.25 84 PHE A CA 1
ATOM 629 C C . PHE A 1 84 ? 8.041 -3.627 -11.176 1.00 95.25 84 PHE A C 1
ATOM 631 O O . PHE A 1 84 ? 9.204 -3.996 -11.359 1.00 95.25 84 PHE A O 1
ATOM 638 N N . SER A 1 85 ? 7.325 -3.064 -12.150 1.00 95.81 85 SER A N 1
ATOM 639 C CA . SER A 1 85 ? 7.883 -2.800 -13.477 1.00 95.81 85 SER A CA 1
ATOM 640 C C . SER A 1 85 ? 9.059 -1.822 -13.399 1.00 95.81 85 SER A C 1
ATOM 642 O O . SER A 1 85 ?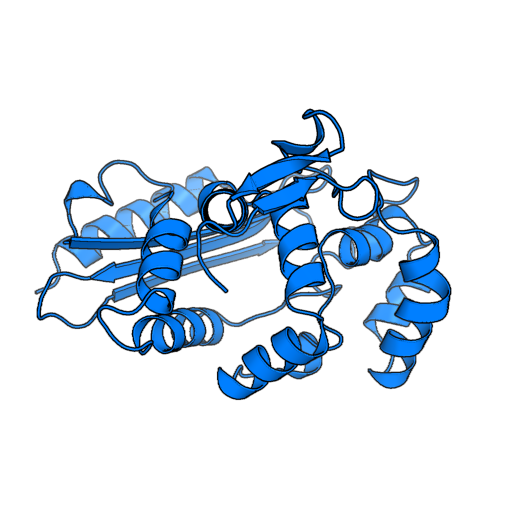 10.111 -2.092 -13.981 1.00 95.81 85 SER A O 1
ATOM 644 N N . LEU A 1 86 ? 8.952 -0.752 -12.602 1.00 95.62 86 LEU A N 1
ATOM 645 C CA . LEU A 1 86 ? 10.049 0.204 -12.380 1.00 95.62 86 LEU A CA 1
ATOM 646 C C . LEU A 1 86 ? 11.274 -0.447 -11.728 1.00 95.62 86 LEU A C 1
ATOM 648 O O . LEU A 1 86 ? 12.417 -0.101 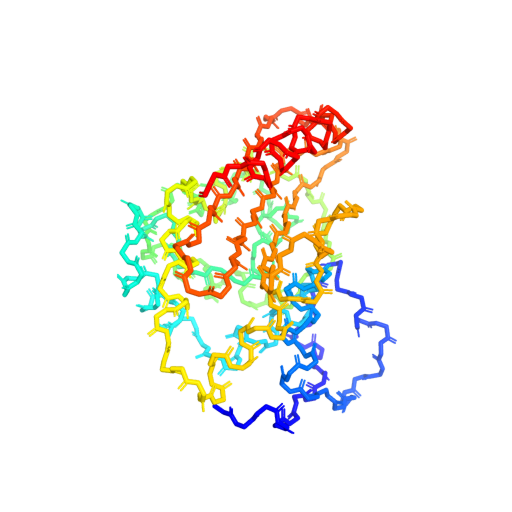-12.038 1.00 95.62 86 LEU A O 1
ATOM 652 N N . TYR A 1 87 ? 11.049 -1.404 -10.831 1.00 95.06 87 TYR A N 1
ATOM 653 C CA . TYR A 1 87 ? 12.126 -2.068 -10.102 1.00 95.06 87 TYR A CA 1
ATOM 654 C C . TYR A 1 87 ? 12.845 -3.143 -10.915 1.00 95.06 87 TYR A C 1
ATOM 656 O O . TYR A 1 87 ? 14.061 -3.298 -10.761 1.00 95.06 87 TYR A O 1
ATOM 664 N N . PHE A 1 88 ? 12.120 -3.865 -11.773 1.00 95.81 88 PHE A N 1
ATOM 665 C CA . PHE A 1 88 ? 12.620 -5.114 -12.353 1.00 95.81 88 PHE A CA 1
ATOM 666 C C . PHE A 1 88 ? 12.629 -5.161 -13.883 1.00 95.81 88 PHE A C 1
ATOM 668 O O . PHE A 1 88 ? 13.333 -6.001 -14.440 1.00 95.81 88 PHE A O 1
ATOM 675 N N . SER A 1 89 ? 11.907 -4.273 -14.575 1.00 96.69 89 SER A N 1
ATOM 676 C CA . SER A 1 89 ? 11.708 -4.372 -16.035 1.00 96.69 89 SER A CA 1
ATOM 677 C C . SER A 1 89 ? 12.484 -3.345 -16.858 1.00 96.69 89 SER A C 1
ATOM 679 O O . SER A 1 89 ? 12.750 -3.592 -18.033 1.00 96.69 89 SER A O 1
ATOM 681 N N . PHE A 1 90 ? 12.911 -2.234 -16.253 1.00 97.31 90 PHE A N 1
ATOM 682 C CA . PHE A 1 90 ? 13.650 -1.174 -16.943 1.00 97.31 90 PHE A CA 1
ATOM 683 C C . PHE A 1 90 ? 15.090 -1.033 -16.433 1.00 97.31 90 PHE A C 1
ATOM 685 O O . PHE A 1 90 ? 15.331 -1.193 -15.231 1.00 97.31 90 PHE A O 1
ATOM 692 N N . PRO A 1 91 ? 16.050 -0.650 -17.301 1.00 97.88 91 PRO A N 1
ATOM 693 C CA . PRO A 1 91 ? 17.351 -0.176 -16.848 1.00 97.88 91 PRO A CA 1
ATOM 694 C C . PRO A 1 91 ? 17.196 0.961 -15.834 1.00 97.88 91 PRO A C 1
ATOM 696 O O . PRO A 1 91 ? 16.307 1.801 -15.975 1.00 97.88 91 PRO A O 1
ATOM 699 N N . LEU A 1 92 ? 18.103 1.038 -14.855 1.00 97.62 92 LEU A N 1
ATOM 700 C CA . LEU A 1 92 ? 18.034 2.036 -13.782 1.00 97.62 92 LEU A CA 1
ATOM 701 C C . LEU A 1 92 ? 17.882 3.476 -14.298 1.00 97.62 92 LEU A C 1
ATOM 703 O O . LEU A 1 92 ? 17.117 4.240 -13.724 1.00 97.62 92 LEU A O 1
ATOM 707 N N . ALA A 1 93 ? 18.578 3.844 -15.379 1.00 98.19 93 ALA A N 1
ATOM 708 C CA . ALA A 1 93 ? 18.470 5.182 -15.967 1.00 98.19 93 ALA A CA 1
ATOM 709 C C . ALA A 1 93 ? 17.032 5.498 -16.416 1.00 98.19 93 ALA A C 1
ATOM 711 O O . ALA A 1 93 ? 16.492 6.532 -16.051 1.00 98.19 93 ALA A O 1
ATOM 712 N N . THR A 1 94 ? 16.381 4.563 -17.110 1.00 98.19 94 THR A N 1
ATOM 713 C CA . THR A 1 94 ? 14.989 4.702 -17.557 1.00 98.19 94 THR A CA 1
ATOM 714 C C . THR A 1 94 ? 14.014 4.743 -16.380 1.00 98.19 94 THR A C 1
ATOM 716 O O . THR A 1 94 ? 13.084 5.543 -16.372 1.00 98.19 94 THR A O 1
ATOM 719 N N . ALA A 1 95 ? 14.234 3.920 -15.350 1.00 97.62 95 ALA A N 1
ATOM 720 C CA . ALA A 1 95 ? 13.417 3.975 -14.140 1.00 97.62 95 ALA A CA 1
ATOM 721 C C . ALA A 1 95 ? 13.595 5.315 -13.396 1.00 97.62 95 ALA A C 1
ATOM 723 O O . ALA A 1 95 ? 12.631 5.871 -12.877 1.00 97.62 95 ALA A O 1
ATOM 724 N N . LEU A 1 96 ? 14.809 5.874 -13.378 1.00 97.62 96 LEU A N 1
ATOM 725 C CA . LEU A 1 96 ? 15.084 7.197 -12.812 1.00 97.62 96 LEU A CA 1
ATOM 726 C C . LEU A 1 96 ? 14.445 8.331 -13.617 1.00 97.62 96 LEU A C 1
ATOM 728 O O . LEU A 1 96 ? 14.023 9.309 -13.004 1.00 97.62 96 LEU A O 1
ATOM 732 N N . ASP A 1 97 ? 14.343 8.210 -14.942 1.00 97.44 97 ASP A N 1
ATOM 733 C CA . ASP A 1 97 ? 13.617 9.185 -15.763 1.00 97.44 97 ASP A CA 1
ATOM 734 C C . ASP A 1 97 ? 12.145 9.260 -15.332 1.00 97.44 97 ASP A C 1
ATOM 736 O O . ASP A 1 97 ? 11.611 10.354 -15.159 1.00 97.44 97 ASP A O 1
ATOM 740 N N . TYR A 1 98 ? 11.508 8.113 -15.055 1.00 97.00 98 TYR A N 1
ATOM 741 C CA . TYR A 1 98 ? 10.161 8.073 -14.474 1.00 97.00 98 TYR A CA 1
ATOM 742 C C . TYR A 1 98 ? 10.112 8.738 -13.090 1.00 97.00 98 TYR A C 1
ATOM 744 O O . TYR A 1 98 ? 9.309 9.642 -12.859 1.00 97.00 98 TYR A O 1
ATOM 752 N N . VAL A 1 99 ? 10.982 8.319 -12.165 1.00 95.50 99 VAL A N 1
ATOM 753 C CA . VAL A 1 99 ? 10.958 8.795 -10.768 1.00 95.50 99 VAL A CA 1
ATOM 754 C C . VAL A 1 99 ? 11.196 10.304 -10.665 1.00 95.50 99 VAL A C 1
ATOM 756 O O . VAL A 1 99 ? 10.593 10.958 -9.817 1.00 95.50 99 VAL A O 1
ATOM 759 N N . ASN A 1 100 ? 12.047 10.861 -11.528 1.00 95.19 100 ASN A N 1
ATOM 760 C CA . ASN A 1 100 ? 12.385 12.286 -11.535 1.00 95.19 100 ASN A CA 1
ATOM 761 C C . ASN A 1 100 ? 11.527 13.121 -12.502 1.00 95.19 100 ASN A C 1
ATOM 763 O O . ASN A 1 100 ? 11.686 14.342 -12.557 1.00 95.19 100 ASN A O 1
ATOM 767 N N . GLY A 1 101 ? 10.664 12.479 -13.291 1.00 95.31 101 GLY A N 1
ATOM 768 C CA . GLY A 1 101 ? 9.805 13.142 -14.263 1.00 95.31 101 GLY A CA 1
ATOM 769 C C . GLY A 1 101 ? 8.673 13.941 -13.616 1.00 95.31 101 GLY A C 1
ATOM 770 O O . GLY A 1 101 ? 8.318 13.740 -12.456 1.00 95.31 101 GLY A O 1
ATOM 771 N N . SER A 1 102 ? 8.072 14.852 -14.385 1.00 95.94 102 SER A N 1
ATOM 772 C CA . SER A 1 102 ? 6.806 15.484 -13.997 1.00 95.94 102 SER A CA 1
ATOM 773 C C . SER A 1 102 ? 5.675 14.455 -13.972 1.00 95.94 102 SER A C 1
ATOM 775 O O . SER A 1 102 ? 5.740 13.445 -14.669 1.00 95.94 102 SER A O 1
ATOM 777 N N . GLU A 1 103 ? 4.578 14.752 -13.276 1.00 95.25 103 GLU A N 1
ATOM 778 C CA . GLU A 1 103 ? 3.390 13.885 -13.282 1.00 95.25 103 GLU A CA 1
ATOM 779 C C . GLU A 1 103 ? 2.881 13.613 -14.711 1.00 95.25 103 GLU A C 1
ATOM 781 O O . GLU A 1 103 ? 2.531 12.487 -15.054 1.00 95.25 103 GLU A O 1
ATOM 786 N N . SER A 1 104 ? 2.901 14.621 -15.593 1.00 97.38 104 SER A N 1
ATOM 787 C CA . SER A 1 104 ? 2.533 14.445 -17.004 1.00 97.38 104 SER A CA 1
ATOM 788 C C . SER A 1 104 ? 3.437 13.448 -17.734 1.00 97.38 104 SER A C 1
ATOM 790 O O . SER A 1 104 ? 2.941 12.629 -18.505 1.00 97.38 104 SER A O 1
ATOM 792 N N . TYR A 1 105 ? 4.746 13.487 -17.468 1.00 98.00 105 TYR A N 1
ATOM 793 C CA . TYR A 1 105 ? 5.698 12.525 -18.013 1.00 98.00 105 TYR A CA 1
ATOM 794 C C . TYR A 1 105 ? 5.467 11.136 -17.421 1.00 98.00 105 TYR A C 1
ATOM 796 O O . TYR A 1 105 ? 5.445 10.162 -18.162 1.00 98.00 105 TYR A O 1
ATOM 804 N N . GLN A 1 106 ? 5.234 11.035 -16.113 1.00 97.50 106 GLN A N 1
ATOM 805 C CA . GLN A 1 106 ? 4.944 9.769 -15.441 1.00 97.50 106 GLN A CA 1
ATOM 806 C C . GLN A 1 106 ? 3.678 9.112 -15.991 1.00 97.50 106 GLN A C 1
ATOM 808 O O . GLN A 1 106 ? 3.695 7.922 -16.281 1.00 97.50 106 GLN A O 1
ATOM 813 N N . ARG A 1 107 ? 2.600 9.875 -16.212 1.00 97.81 107 ARG A N 1
ATOM 814 C CA . ARG A 1 107 ? 1.366 9.361 -16.829 1.00 97.81 107 ARG A CA 1
ATOM 815 C C . ARG A 1 107 ? 1.589 8.894 -18.264 1.00 97.81 107 ARG A C 1
ATOM 817 O O . ARG A 1 107 ? 1.100 7.830 -18.630 1.00 97.81 107 ARG A O 1
ATOM 824 N N . GLN A 1 108 ? 2.356 9.646 -19.054 1.00 98.44 108 GLN A N 1
ATOM 825 C CA . GLN A 1 108 ? 2.720 9.217 -20.404 1.00 98.44 108 GLN A CA 1
ATOM 826 C C . GLN A 1 108 ? 3.574 7.942 -20.375 1.00 98.44 108 GLN A C 1
ATOM 828 O O . GLN A 1 108 ? 3.290 6.992 -21.093 1.00 98.44 108 GLN A O 1
ATOM 833 N N . PHE A 1 109 ? 4.599 7.895 -19.527 1.00 98.31 109 PHE A N 1
ATOM 834 C CA . PHE A 1 109 ? 5.475 6.736 -19.377 1.00 98.31 109 PHE A CA 1
ATOM 835 C C . PHE A 1 109 ? 4.691 5.501 -18.922 1.00 98.31 109 PHE A C 1
ATOM 837 O O . PHE A 1 109 ? 4.901 4.404 -19.432 1.00 98.31 109 PHE A O 1
ATOM 844 N N . LEU A 1 110 ? 3.761 5.679 -17.985 1.00 97.25 110 LEU A N 1
ATOM 845 C CA . LEU A 1 110 ? 2.865 4.631 -17.524 1.00 97.25 110 LEU A CA 1
ATOM 846 C C . LEU A 1 110 ? 2.070 4.035 -18.696 1.00 97.25 110 LEU A C 1
ATOM 848 O O . LEU A 1 110 ? 2.138 2.828 -18.905 1.00 97.25 110 LEU A O 1
ATOM 852 N N . GLN A 1 111 ? 1.412 4.876 -19.496 1.00 98.00 111 GLN A N 1
ATOM 853 C CA . GLN A 1 111 ? 0.626 4.450 -20.658 1.00 98.00 111 GLN A CA 1
ATOM 854 C C . GLN A 1 111 ? 1.486 3.804 -21.760 1.00 98.00 111 GLN A C 1
ATOM 856 O O . GLN A 1 111 ? 1.126 2.766 -22.312 1.00 98.00 111 GLN A O 1
ATOM 861 N N . ASP A 1 112 ? 2.622 4.418 -22.093 1.00 98.19 112 ASP A N 1
ATOM 862 C CA . ASP A 1 112 ? 3.413 4.046 -23.268 1.00 98.19 112 ASP A CA 1
ATOM 863 C C . ASP A 1 112 ? 4.407 2.906 -22.986 1.00 98.19 112 ASP A C 1
ATOM 865 O O . ASP A 1 112 ? 4.812 2.207 -23.915 1.00 98.19 112 ASP A O 1
ATOM 869 N N . GLN A 1 113 ? 4.845 2.735 -21.732 1.00 97.88 113 GLN A N 1
ATOM 870 C CA . GLN A 1 113 ? 5.940 1.826 -21.365 1.00 97.88 113 GLN A CA 1
ATOM 871 C C . GLN A 1 113 ? 5.543 0.779 -20.321 1.00 97.88 113 GLN A C 1
ATOM 873 O O . GLN A 1 113 ? 5.929 -0.378 -20.472 1.00 97.88 113 GLN A O 1
ATOM 878 N N . ILE A 1 114 ? 4.805 1.150 -19.267 1.00 96.50 114 ILE A N 1
ATOM 879 C CA . ILE A 1 114 ? 4.494 0.234 -18.152 1.00 96.50 114 ILE A CA 1
ATOM 880 C C . ILE A 1 114 ? 3.262 -0.622 -18.457 1.00 96.50 114 ILE A C 1
ATOM 882 O O . ILE A 1 114 ? 3.342 -1.847 -18.411 1.00 96.50 114 ILE A O 1
ATOM 886 N N . GLU A 1 115 ? 2.124 -0.010 -18.788 1.00 95.62 115 GLU A N 1
ATOM 887 C CA . GLU A 1 115 ? 0.872 -0.730 -19.050 1.00 95.62 115 GLU A CA 1
ATOM 888 C C . GLU A 1 115 ? 1.035 -1.862 -20.090 1.00 95.62 115 GLU A C 1
ATOM 890 O O . GLU A 1 115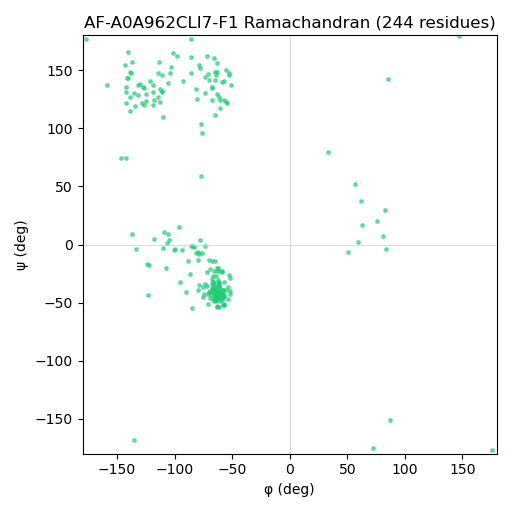 ? 0.566 -2.969 -19.808 1.00 95.62 115 GLU A O 1
ATOM 895 N N . PRO A 1 116 ? 1.772 -1.684 -21.212 1.00 96.31 116 PRO A N 1
ATOM 896 C CA . PRO A 1 116 ? 1.970 -2.738 -22.213 1.00 96.31 116 PRO A CA 1
ATOM 897 C C . PRO A 1 116 ? 2.716 -3.985 -21.724 1.00 96.31 116 PRO A C 1
ATOM 899 O O . PRO A 1 116 ? 2.637 -5.026 -22.377 1.00 96.31 116 PRO A O 1
ATOM 902 N N . ILE A 1 117 ? 3.465 -3.886 -20.622 1.00 93.44 117 ILE A N 1
ATOM 903 C CA . ILE A 1 117 ? 4.276 -4.988 -20.083 1.00 93.44 117 ILE A CA 1
ATOM 904 C C . ILE A 1 117 ? 3.726 -5.556 -18.770 1.00 93.44 117 ILE A C 1
ATOM 906 O O . ILE A 1 117 ? 4.283 -6.520 -18.251 1.00 93.44 117 ILE A O 1
ATOM 910 N N . THR A 1 118 ? 2.649 -4.980 -18.227 1.00 90.69 118 THR A N 1
ATOM 911 C CA . THR A 1 118 ? 2.020 -5.470 -16.991 1.00 90.69 118 THR A CA 1
ATOM 912 C C . THR A 1 118 ? 1.006 -6.597 -17.252 1.00 90.69 118 THR A C 1
ATOM 914 O O . THR A 1 118 ? 0.324 -6.595 -18.279 1.00 90.69 118 THR A O 1
ATOM 917 N N . PRO A 1 119 ? 0.854 -7.556 -16.318 1.00 93.12 119 PRO A N 1
ATOM 918 C CA . PRO A 1 119 ? 1.575 -7.649 -15.050 1.00 93.12 119 PRO A CA 1
ATOM 919 C C . PRO A 1 119 ? 2.993 -8.213 -15.178 1.00 93.12 119 PRO A C 1
ATOM 921 O O . PRO A 1 119 ? 3.289 -9.002 -16.073 1.00 93.12 119 PRO A O 1
ATOM 924 N N . VAL A 1 120 ? 3.857 -7.849 -14.226 1.00 87.69 120 VAL A N 1
ATOM 925 C CA . VAL A 1 120 ? 5.234 -8.355 -14.141 1.00 87.69 120 VAL A CA 1
ATOM 926 C C . VAL A 1 120 ? 5.397 -9.272 -12.931 1.00 87.69 120 VAL A C 1
ATOM 928 O O . VAL A 1 120 ? 5.031 -8.932 -11.808 1.00 87.69 120 VAL A O 1
ATOM 931 N N . MET A 1 121 ? 5.991 -10.442 -13.163 1.00 88.69 121 MET A N 1
ATOM 932 C CA . MET A 1 121 ? 6.283 -11.443 -12.122 1.00 88.69 121 MET A CA 1
ATOM 933 C C . MET A 1 121 ? 7.775 -11.491 -11.757 1.00 88.69 121 MET A C 1
ATOM 935 O O . MET A 1 121 ? 8.228 -12.390 -11.055 1.00 88.69 121 MET A O 1
ATOM 939 N N . GLY A 1 122 ? 8.551 -10.5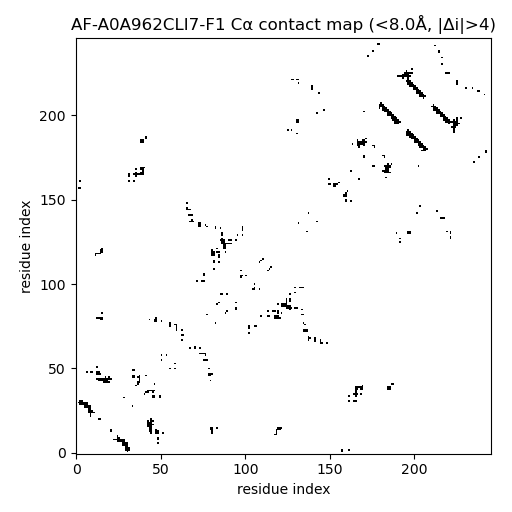38 -12.270 1.00 89.88 122 GLY A N 1
ATOM 940 C CA . GLY A 1 122 ? 10.000 -10.454 -12.140 1.00 89.88 122 GLY A CA 1
ATOM 941 C C . GLY A 1 122 ? 10.614 -9.824 -13.388 1.00 89.88 122 GLY A C 1
ATOM 942 O O . GLY A 1 122 ? 9.908 -9.483 -14.337 1.00 89.88 122 GLY A O 1
ATOM 943 N N . GLY A 1 123 ? 11.934 -9.682 -13.400 1.00 92.12 123 GLY A N 1
ATOM 944 C CA . GLY A 1 123 ? 12.655 -9.141 -14.545 1.00 92.12 123 GLY A CA 1
ATOM 945 C C . GLY A 1 123 ? 14.169 -9.152 -14.335 1.00 92.12 123 GLY A C 1
ATOM 946 O O . GLY A 1 123 ? 14.641 -9.589 -13.285 1.00 92.12 123 GLY A O 1
ATOM 947 N N . PRO A 1 124 ? 14.951 -8.739 -15.347 1.00 95.31 124 PRO A N 1
ATOM 948 C CA . PRO A 1 124 ? 16.407 -8.868 -15.326 1.00 95.31 124 PRO A CA 1
ATOM 949 C C . PRO A 1 124 ? 17.115 -7.791 -14.489 1.00 95.31 124 PRO A C 1
ATOM 951 O O . PRO A 1 124 ? 18.329 -7.875 -14.303 1.00 95.31 124 PRO A O 1
ATOM 954 N N . PHE A 1 125 ? 16.393 -6.771 -14.017 1.00 95.62 125 PHE A N 1
ATOM 955 C CA . PHE A 1 125 ? 16.949 -5.678 -13.222 1.00 95.62 125 PHE A CA 1
ATOM 956 C C . PHE A 1 125 ? 16.649 -5.851 -11.731 1.00 95.62 125 PHE A C 1
ATOM 958 O O . PHE A 1 125 ? 15.794 -6.637 -11.338 1.00 95.62 125 PHE A O 1
ATOM 965 N N . ALA A 1 126 ? 17.361 -5.093 -10.900 1.00 92.94 126 ALA A N 1
ATOM 966 C CA . ALA A 1 126 ? 17.126 -4.996 -9.463 1.00 92.94 126 ALA A CA 1
ATOM 967 C C . ALA A 1 126 ? 17.469 -3.571 -9.011 1.00 92.94 126 ALA A C 1
ATOM 969 O O . ALA A 1 126 ? 18.528 -3.322 -8.432 1.00 92.94 126 ALA A O 1
ATOM 970 N N . ASN A 1 127 ? 16.597 -2.616 -9.342 1.00 95.44 127 ASN A N 1
ATOM 971 C CA . ASN A 1 127 ? 16.828 -1.186 -9.121 1.00 95.44 127 ASN A CA 1
ATOM 972 C C . ASN A 1 127 ? 16.607 -0.788 -7.644 1.00 95.44 127 ASN A C 1
ATOM 974 O O . ASN A 1 127 ? 15.776 0.065 -7.331 1.00 95.44 127 ASN A O 1
ATOM 978 N N . THR A 1 128 ? 17.349 -1.396 -6.714 1.00 94.56 128 THR A N 1
ATOM 979 C CA . THR A 1 128 ? 17.232 -1.139 -5.264 1.00 94.56 128 THR A CA 1
ATOM 980 C C . THR A 1 128 ? 17.489 0.325 -4.893 1.00 94.56 128 THR A C 1
ATOM 982 O O . THR A 1 128 ? 16.970 0.820 -3.896 1.00 94.56 128 THR A O 1
ATOM 985 N N . GLN A 1 129 ? 18.213 1.063 -5.740 1.00 95.00 129 GLN A N 1
ATOM 986 C CA . GLN A 1 129 ? 18.493 2.493 -5.595 1.00 95.00 129 GLN A CA 1
ATOM 987 C C . GLN A 1 129 ? 17.228 3.364 -5.587 1.00 95.00 129 GLN A C 1
ATOM 989 O O . GLN A 1 129 ? 17.270 4.475 -5.062 1.00 95.00 129 GLN A O 1
ATOM 994 N N . ILE A 1 130 ? 16.119 2.878 -6.154 1.00 95.31 130 ILE A N 1
ATOM 995 C CA . ILE A 1 130 ? 14.834 3.590 -6.176 1.00 95.31 130 ILE A CA 1
ATOM 996 C C . ILE A 1 130 ? 13.782 2.951 -5.261 1.00 95.31 130 ILE A C 1
ATOM 998 O O . ILE A 1 130 ? 12.624 3.340 -5.312 1.00 95.31 130 ILE A O 1
ATOM 1002 N N . PHE A 1 131 ? 14.133 2.002 -4.389 1.00 94.25 131 PHE A N 1
ATOM 1003 C CA . PHE A 1 131 ? 13.151 1.381 -3.485 1.00 94.25 131 PHE A CA 1
ATOM 1004 C C . PHE A 1 131 ? 12.500 2.390 -2.529 1.00 94.25 131 PHE A C 1
ATOM 1006 O O . PHE A 1 131 ? 11.307 2.307 -2.268 1.00 94.25 131 PHE A O 1
ATOM 1013 N N . LEU A 1 132 ? 13.254 3.389 -2.059 1.00 92.00 132 LEU A N 1
ATOM 1014 C CA . LEU A 1 132 ? 12.752 4.398 -1.114 1.00 92.00 132 LEU A CA 1
ATOM 1015 C C . LEU A 1 132 ? 12.108 5.621 -1.779 1.00 92.00 132 LEU A C 1
ATOM 1017 O O . LEU A 1 132 ? 11.491 6.439 -1.101 1.00 92.00 132 LEU A O 1
ATOM 1021 N N . THR A 1 133 ? 12.312 5.801 -3.082 1.00 90.31 133 THR A N 1
ATOM 1022 C CA . THR A 1 133 ? 11.904 7.009 -3.821 1.00 90.31 133 THR A CA 1
ATOM 1023 C C . THR A 1 133 ? 10.970 6.709 -4.982 1.00 90.31 133 THR A C 1
ATOM 1025 O O . THR A 1 133 ? 10.296 7.614 -5.463 1.00 90.31 133 THR A O 1
ATOM 1028 N N . GLY A 1 134 ? 10.925 5.451 -5.413 1.00 83.38 134 GLY A N 1
ATOM 1029 C CA . GLY A 1 134 ? 10.311 5.010 -6.652 1.00 83.38 134 GLY A CA 1
ATOM 1030 C C . GLY A 1 134 ? 8.805 4.821 -6.608 1.00 83.38 134 GLY A C 1
ATOM 1031 O O . GLY A 1 134 ? 8.268 4.581 -7.680 1.00 83.38 134 GLY A O 1
ATOM 1032 N N . THR A 1 135 ? 8.161 4.917 -5.431 1.00 75.94 135 THR A N 1
ATOM 1033 C CA . THR A 1 135 ? 6.716 5.183 -5.220 1.00 75.94 135 THR A CA 1
ATOM 1034 C C . THR A 1 135 ? 6.324 5.122 -3.732 1.00 75.94 135 THR A C 1
ATOM 1036 O O . THR A 1 135 ? 7.181 4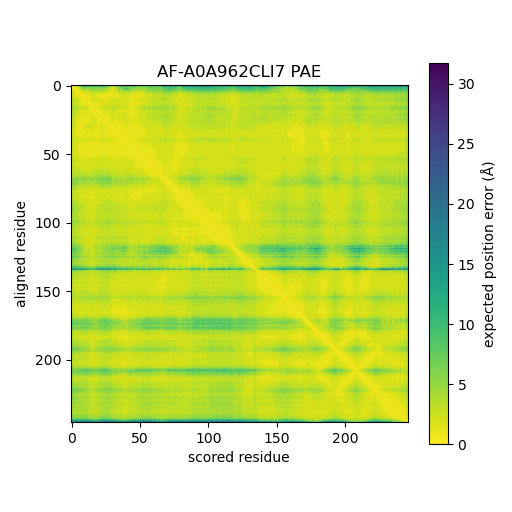.903 -2.881 1.00 75.94 135 THR A O 1
ATOM 1039 N N . TRP A 1 136 ? 5.018 5.285 -3.465 1.00 91.00 136 TRP A N 1
ATOM 1040 C CA . TRP A 1 136 ? 4.255 5.178 -2.216 1.00 91.00 136 TRP A CA 1
ATOM 1041 C C . TRP A 1 136 ? 5.022 5.594 -0.978 1.00 91.00 136 TRP A C 1
ATOM 1043 O O . TRP A 1 136 ? 5.498 4.794 -0.175 1.00 91.00 136 TRP A O 1
ATOM 1053 N N . ARG A 1 137 ? 5.087 6.908 -0.810 1.00 93.19 137 ARG A N 1
ATOM 1054 C CA . ARG A 1 137 ? 5.660 7.533 0.371 1.00 93.19 137 ARG A CA 1
ATOM 1055 C C . ARG A 1 137 ? 4.553 8.224 1.140 1.00 93.19 137 ARG A C 1
ATOM 1057 O O . ARG A 1 137 ? 3.742 8.945 0.567 1.00 93.19 137 ARG A O 1
ATOM 1064 N N . ALA A 1 138 ? 4.554 8.012 2.444 1.00 95.25 138 ALA A N 1
ATOM 1065 C CA . ALA A 1 138 ? 3.649 8.648 3.381 1.00 95.25 138 ALA A CA 1
ATOM 1066 C C . ALA A 1 138 ? 4.409 8.928 4.677 1.00 95.25 138 ALA A C 1
ATOM 1068 O O . ALA A 1 138 ? 5.393 8.255 4.990 1.00 95.25 138 ALA A O 1
ATOM 1069 N N . THR A 1 139 ? 3.966 9.922 5.437 1.00 96.31 139 THR A N 1
ATOM 1070 C CA . THR A 1 139 ? 4.435 10.103 6.815 1.00 96.31 139 THR A CA 1
ATOM 1071 C C . THR A 1 139 ? 3.604 9.236 7.772 1.00 96.31 139 THR A C 1
ATOM 1073 O O . THR A 1 139 ? 2.467 8.887 7.441 1.00 96.31 139 THR A O 1
ATOM 1076 N N . PRO A 1 140 ? 4.083 8.947 8.999 1.00 97.12 140 PRO A N 1
ATOM 1077 C CA . PRO A 1 140 ? 3.246 8.319 10.023 1.00 97.12 140 PRO A CA 1
ATOM 1078 C C . PRO A 1 140 ? 1.935 9.085 10.268 1.00 97.12 140 PRO A C 1
ATOM 1080 O O . PRO A 1 140 ? 0.876 8.491 10.450 1.00 97.12 140 PRO A O 1
ATOM 1083 N N . THR A 1 141 ? 1.968 10.417 10.199 1.00 97.50 141 THR A N 1
ATOM 1084 C CA . THR A 1 141 ? 0.766 11.246 10.348 1.00 97.50 141 THR A CA 1
ATOM 1085 C C . THR A 1 141 ? -0.226 11.043 9.201 1.00 97.50 141 THR A C 1
ATOM 1087 O O . THR A 1 141 ? -1.431 11.082 9.437 1.00 97.50 141 THR A O 1
ATOM 1090 N N . ASP A 1 142 ? 0.244 10.795 7.976 1.00 97.69 142 ASP A N 1
ATOM 1091 C CA . ASP A 1 142 ? -0.635 10.493 6.840 1.00 97.69 142 ASP A CA 1
ATOM 1092 C C . ASP A 1 142 ? -1.323 9.132 7.004 1.00 97.69 142 ASP A C 1
ATOM 1094 O O . ASP A 1 142 ? -2.529 9.031 6.790 1.00 97.69 142 ASP A O 1
ATOM 1098 N N . ILE A 1 143 ? -0.596 8.117 7.483 1.00 97.81 143 ILE A N 1
ATOM 1099 C CA . ILE A 1 143 ? -1.164 6.797 7.810 1.00 97.81 143 ILE A CA 1
ATOM 1100 C C . ILE A 1 143 ? -2.196 6.915 8.944 1.00 97.81 143 ILE A C 1
ATOM 1102 O O . ILE A 1 143 ? -3.300 6.385 8.836 1.00 97.81 143 ILE A O 1
ATOM 1106 N N . CYS A 1 144 ? -1.883 7.666 10.005 1.00 97.88 144 CYS A N 1
ATOM 1107 C CA . CYS A 1 144 ? -2.830 7.947 11.087 1.00 97.88 144 CYS A CA 1
ATOM 1108 C C . CYS A 1 144 ? -4.092 8.651 10.567 1.00 97.88 144 CYS A C 1
ATOM 1110 O O . CYS A 1 144 ? -5.213 8.284 10.923 1.00 97.88 144 CYS A O 1
ATOM 1112 N N . ARG A 1 145 ? -3.932 9.618 9.656 1.00 97.31 145 ARG A N 1
ATOM 1113 C CA . ARG A 1 145 ? -5.057 10.301 9.015 1.00 97.31 145 ARG A CA 1
ATOM 1114 C C . ARG A 1 145 ? -5.893 9.346 8.166 1.00 97.31 145 ARG A C 1
ATOM 1116 O O . ARG A 1 145 ? -7.114 9.448 8.214 1.00 97.31 145 ARG A O 1
ATOM 1123 N N . ALA A 1 146 ? -5.276 8.409 7.448 1.00 97.81 146 ALA A N 1
ATOM 1124 C CA . ALA A 1 146 ? -6.000 7.390 6.693 1.00 97.81 146 ALA A CA 1
ATOM 1125 C C . ALA A 1 146 ? -6.876 6.520 7.608 1.00 97.81 146 ALA A C 1
ATOM 1127 O O . ALA A 1 146 ? -8.073 6.397 7.350 1.00 97.81 146 ALA A O 1
ATOM 1128 N N . PHE A 1 147 ? -6.333 6.011 8.723 1.00 98.38 147 PHE A N 1
ATOM 1129 C CA . PHE A 1 147 ? -7.144 5.304 9.722 1.00 98.38 147 PHE A CA 1
ATOM 1130 C C . PHE A 1 147 ? -8.271 6.181 10.272 1.00 98.38 147 PHE A C 1
ATOM 1132 O O . PHE A 1 147 ? -9.416 5.742 10.323 1.00 98.38 147 PHE A O 1
ATOM 1139 N N . ALA A 1 148 ? -7.988 7.439 10.614 1.00 97.31 148 ALA A N 1
ATOM 1140 C CA . ALA A 1 148 ? -9.003 8.352 11.131 1.00 97.31 148 ALA A CA 1
ATOM 1141 C C . ALA A 1 148 ? -10.138 8.617 10.124 1.00 97.31 148 ALA A C 1
ATOM 1143 O O . ALA A 1 148 ? -11.296 8.724 10.524 1.00 97.31 148 ALA A O 1
ATOM 1144 N N . GLN A 1 149 ? -9.836 8.723 8.827 1.00 97.81 149 GLN A N 1
ATOM 1145 C CA . GLN A 1 149 ? -10.855 8.911 7.790 1.00 97.81 149 GLN A CA 1
ATOM 1146 C C . GLN A 1 149 ? -11.696 7.651 7.584 1.00 97.81 149 GLN A C 1
ATOM 1148 O O . GLN A 1 149 ? -12.921 7.743 7.525 1.00 97.81 149 GLN A O 1
ATOM 1153 N N . LEU A 1 150 ? -11.065 6.476 7.559 1.00 97.62 150 LEU A N 1
ATOM 1154 C CA . LEU A 1 150 ? -11.771 5.196 7.487 1.00 97.62 150 LEU A CA 1
ATOM 1155 C C . LEU A 1 150 ? -12.685 4.987 8.704 1.00 97.62 150 LEU A C 1
ATOM 1157 O O . LEU A 1 150 ? -13.845 4.616 8.555 1.00 97.62 150 LEU A O 1
ATOM 1161 N N . ARG A 1 151 ? -12.216 5.320 9.911 1.00 96.56 151 ARG A N 1
ATOM 1162 C CA . ARG A 1 151 ? -12.993 5.211 11.157 1.00 96.56 151 ARG A CA 1
ATOM 1163 C C . ARG A 1 151 ? -14.230 6.116 11.188 1.00 96.56 151 ARG A C 1
ATOM 1165 O O . ARG A 1 151 ? -15.175 5.823 11.921 1.00 96.56 151 ARG A O 1
ATOM 1172 N N . ARG A 1 152 ? -14.234 7.194 10.393 1.00 95.94 152 ARG A N 1
ATOM 1173 C CA . ARG A 1 152 ? -15.350 8.145 10.233 1.00 95.94 152 ARG A CA 1
ATOM 1174 C C . ARG A 1 152 ? -16.381 7.725 9.189 1.00 95.94 152 ARG A C 1
ATOM 1176 O O . ARG A 1 152 ? -17.360 8.451 9.005 1.00 95.94 152 ARG A O 1
ATOM 1183 N N . LEU A 1 153 ? -16.196 6.588 8.515 1.00 96.88 153 LEU A N 1
ATOM 1184 C CA . LEU A 1 153 ? -17.250 6.025 7.674 1.00 96.88 153 LEU A CA 1
ATOM 1185 C C . LEU A 1 153 ? -18.542 5.830 8.497 1.00 96.88 153 LEU A C 1
ATOM 1187 O O . LEU A 1 153 ? -18.468 5.616 9.714 1.00 96.88 153 LEU A O 1
ATOM 1191 N N . PRO A 1 154 ? -19.732 5.923 7.872 1.00 97.19 154 PRO A N 1
ATOM 1192 C CA . PRO A 1 154 ? -21.000 5.793 8.585 1.00 97.19 154 PRO A CA 1
ATOM 1193 C C . PRO A 1 154 ? -21.068 4.482 9.376 1.00 97.19 154 PRO A C 1
ATOM 1195 O O . PRO A 1 154 ? -20.923 3.403 8.807 1.00 97.19 154 PRO A O 1
ATOM 1198 N N . GLN A 1 155 ? -21.268 4.576 10.691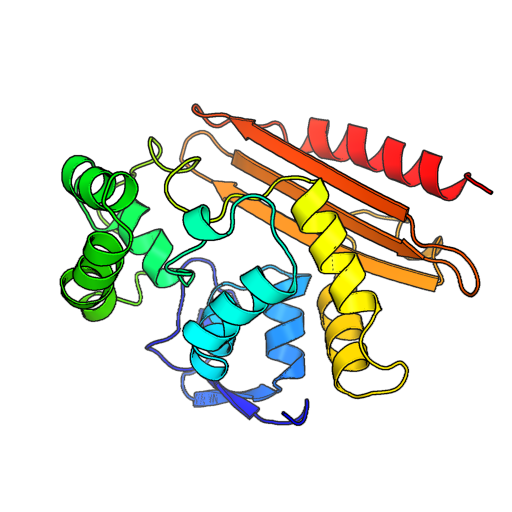 1.00 94.12 155 GLN A N 1
ATOM 1199 C CA . GLN A 1 155 ? -21.279 3.408 11.576 1.00 94.12 155 GLN A CA 1
ATOM 1200 C C . GLN A 1 155 ? -22.497 2.517 11.291 1.00 94.12 155 GLN A C 1
ATOM 1202 O O . GLN A 1 155 ? -23.606 3.033 11.149 1.00 94.12 155 GLN A O 1
ATOM 1207 N N . GLY A 1 156 ? -22.283 1.199 11.208 1.00 93.81 156 GLY A N 1
ATOM 1208 C CA . GLY A 1 156 ? -23.312 0.220 10.829 1.00 93.81 156 GLY A CA 1
ATOM 1209 C C . GLY A 1 156 ? -23.640 0.192 9.332 1.00 93.81 156 GLY A C 1
ATOM 1210 O O . GLY A 1 156 ? -24.735 -0.222 8.961 1.00 93.81 156 GLY A O 1
ATOM 1211 N N . SER A 1 157 ? -22.741 0.698 8.482 1.00 95.56 157 SER A N 1
ATOM 1212 C CA . SER A 1 157 ? -22.846 0.570 7.026 1.00 95.56 157 SER A CA 1
ATOM 1213 C C . SER A 1 157 ? -21.899 -0.502 6.495 1.00 95.56 157 SER A C 1
ATOM 1215 O O . SER A 1 157 ? -20.802 -0.663 7.024 1.00 95.56 157 SER A O 1
ATOM 1217 N N . ASP A 1 158 ? -22.246 -1.107 5.357 1.00 94.25 158 ASP A N 1
ATOM 1218 C CA . ASP A 1 158 ? -21.392 -2.084 4.665 1.00 94.25 158 ASP A CA 1
ATOM 1219 C C . ASP A 1 158 ? -19.960 -1.568 4.428 1.00 94.25 158 ASP A C 1
ATOM 1221 O O . ASP A 1 158 ? -19.010 -2.342 4.364 1.00 94.25 158 ASP A O 1
ATOM 1225 N N . ALA A 1 159 ? -19.786 -0.247 4.288 1.00 94.38 159 ALA A N 1
ATOM 1226 C CA . ALA A 1 159 ? -18.480 0.362 4.067 1.00 94.38 159 ALA A CA 1
ATOM 1227 C C . ALA A 1 159 ? -17.566 0.265 5.295 1.00 94.38 159 ALA A C 1
ATOM 1229 O O . ALA A 1 159 ? -16.392 -0.065 5.138 1.00 94.38 159 ALA A O 1
ATOM 1230 N N . ILE A 1 160 ? -18.072 0.565 6.499 1.00 96.38 160 ILE A N 1
ATOM 1231 C CA . ILE A 1 160 ? -17.263 0.404 7.715 1.00 96.38 160 ILE A CA 1
ATOM 1232 C C . ILE A 1 160 ? -17.106 -1.076 8.064 1.00 96.38 160 ILE A C 1
ATOM 1234 O O . ILE A 1 160 ? -16.021 -1.458 8.483 1.00 96.38 160 ILE A O 1
ATOM 1238 N N . ASP A 1 161 ? -18.122 -1.903 7.806 1.00 96.19 161 ASP A N 1
ATOM 1239 C CA . ASP A 1 161 ? -18.056 -3.343 8.064 1.00 96.19 161 ASP A CA 1
ATOM 1240 C C . ASP A 1 161 ? -16.968 -3.994 7.194 1.00 96.19 161 ASP A C 1
ATOM 1242 O O . ASP A 1 161 ? -16.099 -4.696 7.707 1.00 96.19 161 ASP A O 1
ATOM 1246 N N . LEU A 1 162 ? -16.912 -3.670 5.896 1.00 96.75 162 LEU A N 1
ATOM 1247 C CA . LEU A 1 162 ? -15.839 -4.118 5.000 1.00 96.75 162 LEU A CA 1
ATOM 1248 C C . LEU A 1 162 ? -14.449 -3.698 5.503 1.00 96.75 162 LEU A C 1
ATOM 1250 O O . LEU A 1 162 ? -13.507 -4.489 5.469 1.00 96.75 162 LEU A O 1
ATOM 1254 N N . VAL A 1 163 ? -14.308 -2.451 5.960 1.00 97.62 163 VAL A N 1
ATOM 1255 C CA . VAL A 1 163 ? -13.042 -1.936 6.500 1.00 97.62 163 VAL A CA 1
ATOM 1256 C C . VAL A 1 163 ? -12.660 -2.667 7.786 1.00 97.62 163 VAL A C 1
ATOM 1258 O O . VAL A 1 163 ? -11.495 -3.032 7.938 1.00 97.62 163 VAL A O 1
ATOM 1261 N N . ASP A 1 164 ? -13.620 -2.909 8.680 1.00 97.56 164 ASP A N 1
ATOM 1262 C CA . ASP A 1 164 ? -13.417 -3.624 9.939 1.00 97.56 164 ASP A CA 1
ATOM 1263 C C . ASP A 1 164 ? -12.946 -5.052 9.727 1.00 97.56 164 ASP A C 1
ATOM 1265 O O . ASP A 1 164 ? -11.988 -5.484 10.369 1.00 97.56 164 ASP A O 1
ATOM 1269 N N . HIS A 1 165 ? -13.568 -5.756 8.789 1.00 97.38 165 HIS A N 1
ATOM 1270 C CA . HIS A 1 165 ? -13.144 -7.088 8.391 1.00 97.38 165 HIS A CA 1
ATOM 1271 C C . HIS A 1 165 ? -11.738 -7.078 7.787 1.00 97.38 165 HIS A C 1
ATOM 1273 O O . HIS A 1 165 ? -10.843 -7.769 8.274 1.00 97.38 165 HIS A O 1
ATOM 1279 N N . ALA A 1 166 ? -11.505 -6.234 6.778 1.00 98.31 166 ALA A N 1
ATOM 1280 C CA . ALA A 1 166 ? -10.246 -6.219 6.047 1.00 98.31 166 ALA A CA 1
ATOM 1281 C C . ALA A 1 166 ? -9.055 -5.831 6.941 1.00 98.31 166 ALA A C 1
ATOM 1283 O O . ALA A 1 166 ? -8.073 -6.567 7.043 1.00 98.31 166 ALA A O 1
ATOM 1284 N N . LEU A 1 167 ? -9.135 -4.691 7.632 1.00 98.44 167 LEU A N 1
ATOM 1285 C CA . LEU A 1 167 ? -8.071 -4.240 8.536 1.00 98.44 167 LEU A CA 1
ATOM 1286 C C . LEU A 1 167 ? -7.993 -5.065 9.823 1.00 98.44 167 LEU A C 1
ATOM 1288 O O . LEU A 1 167 ? -6.936 -5.112 10.453 1.00 98.44 167 LEU A O 1
ATOM 1292 N N . GLY A 1 168 ? -9.092 -5.709 10.210 1.00 97.75 168 GLY A N 1
ATOM 1293 C CA . GLY A 1 168 ? -9.163 -6.626 11.336 1.00 97.75 168 GLY A CA 1
ATOM 1294 C C . GLY A 1 168 ? -8.724 -8.051 11.010 1.00 97.75 168 GLY A C 1
ATOM 1295 O O . GLY A 1 168 ? -8.695 -8.867 11.927 1.00 97.75 168 GLY A O 1
ATOM 1296 N N . ALA A 1 169 ? -8.341 -8.384 9.775 1.00 97.06 169 ALA A N 1
ATOM 1297 C CA . ALA A 1 169 ? -7.956 -9.747 9.391 1.00 97.06 169 ALA A CA 1
ATOM 1298 C C . ALA A 1 169 ? -6.625 -10.216 10.019 1.00 97.06 169 ALA A C 1
ATOM 1300 O O . ALA A 1 169 ? -6.371 -11.411 10.149 1.00 97.06 169 ALA A O 1
ATOM 1301 N N . SER A 1 170 ? -5.772 -9.287 10.460 1.00 95.69 170 SER A N 1
ATOM 1302 C CA . SER A 1 170 ? -4.494 -9.583 11.118 1.00 95.69 170 SER A CA 1
ATOM 1303 C C . SER A 1 170 ? -4.231 -8.611 12.270 1.00 95.69 170 SER A C 1
ATOM 1305 O O . SER A 1 170 ? -4.914 -7.605 12.421 1.00 95.69 170 SER A O 1
ATOM 1307 N N . ALA A 1 171 ? -3.273 -8.939 13.136 1.00 94.12 171 ALA A N 1
ATOM 1308 C CA . ALA A 1 171 ? -2.759 -8.038 14.174 1.00 94.12 171 ALA A CA 1
ATOM 1309 C C . ALA A 1 171 ? -1.218 -8.012 14.237 1.00 94.12 171 ALA A C 1
ATOM 1311 O O . ALA A 1 171 ? -0.661 -7.256 15.029 1.00 94.12 171 ALA A O 1
ATOM 1312 N N . ALA A 1 172 ? -0.540 -8.844 13.430 1.00 89.94 172 ALA A N 1
ATOM 1313 C CA . ALA A 1 172 ? 0.915 -9.063 13.354 1.00 89.94 172 ALA A CA 1
ATOM 1314 C C . ALA A 1 172 ? 1.700 -9.347 14.643 1.00 89.94 172 ALA A C 1
ATOM 1316 O O . ALA A 1 172 ? 2.883 -9.662 14.553 1.00 89.94 172 ALA A O 1
ATOM 1317 N N . GLN A 1 173 ? 1.087 -9.271 15.820 1.00 89.75 173 GLN A N 1
ATOM 1318 C CA . GLN A 1 173 ? 1.721 -9.617 17.084 1.00 89.75 173 GLN A CA 1
ATOM 1319 C C . GLN A 1 173 ? 0.774 -10.416 17.984 1.00 89.75 173 GLN A C 1
ATOM 1321 O O . GLN A 1 173 ? -0.446 -10.206 17.940 1.00 89.75 173 GLN A O 1
ATOM 1326 N N . PRO A 1 174 ? 1.324 -11.339 18.794 1.00 87.12 174 PRO A N 1
ATOM 1327 C CA . PRO A 1 174 ? 0.545 -12.074 19.781 1.00 87.12 174 PRO A CA 1
ATOM 1328 C C . PRO A 1 174 ? -0.027 -11.120 20.833 1.00 87.12 174 PRO A C 1
ATOM 1330 O O . PRO A 1 174 ? 0.500 -10.032 21.054 1.00 87.12 174 PRO A O 1
ATOM 1333 N N . GLU A 1 175 ? -1.115 -11.535 21.479 1.00 87.00 175 GLU A N 1
ATOM 1334 C CA . GLU A 1 175 ? -1.755 -10.822 22.596 1.00 87.00 175 GLU A CA 1
ATOM 1335 C C . GLU A 1 175 ? -2.256 -9.392 22.312 1.00 87.00 175 GLU A C 1
ATOM 1337 O O . GLU A 1 175 ? -2.825 -8.766 23.197 1.00 87.00 175 GLU A O 1
ATOM 1342 N N . VAL A 1 176 ? -2.143 -8.860 21.089 1.00 93.31 176 VAL A N 1
ATOM 1343 C CA . VAL A 1 176 ? -2.703 -7.534 20.764 1.00 93.31 176 VAL A CA 1
ATOM 1344 C C . VAL A 1 176 ? -4.226 -7.588 20.727 1.00 93.31 176 VAL A C 1
ATOM 1346 O O . VAL A 1 176 ? -4.888 -6.796 21.386 1.00 93.31 176 VAL A O 1
ATOM 1349 N N . ARG A 1 177 ? -4.802 -8.541 19.983 1.00 92.00 177 ARG A N 1
ATOM 1350 C CA . ARG A 1 177 ? -6.256 -8.609 19.755 1.00 92.00 177 ARG A CA 1
ATOM 1351 C C . ARG A 1 177 ? -7.065 -8.796 21.038 1.00 92.00 177 ARG A C 1
ATOM 1353 O O . ARG A 1 177 ? -8.168 -8.284 21.121 1.00 92.00 177 ARG A O 1
ATOM 1360 N N . GLY A 1 178 ? -6.523 -9.507 22.025 1.00 91.00 178 GLY A N 1
ATOM 1361 C CA . GLY A 1 178 ? -7.216 -9.768 23.290 1.00 91.00 178 GLY A CA 1
ATOM 1362 C C . GLY A 1 178 ? -7.375 -8.542 24.196 1.00 91.00 178 GLY A C 1
ATOM 1363 O O . GLY A 1 178 ? -8.157 -8.605 25.139 1.00 91.00 178 GLY A O 1
ATOM 1364 N N . ASN A 1 179 ? -6.661 -7.447 23.917 1.00 93.25 179 ASN A N 1
ATOM 1365 C CA . ASN A 1 179 ? -6.628 -6.253 24.766 1.00 93.25 179 ASN A CA 1
ATOM 1366 C C . ASN A 1 179 ? -7.531 -5.110 24.279 1.00 93.25 179 ASN A C 1
ATOM 1368 O O . ASN A 1 179 ? -7.601 -4.086 24.955 1.00 93.25 179 ASN A O 1
ATOM 1372 N N . TRP A 1 180 ? -8.176 -5.254 23.116 1.00 96.06 180 TRP A N 1
ATOM 1373 C CA . TRP A 1 180 ? -8.936 -4.175 22.480 1.00 96.06 180 TRP A CA 1
ATOM 1374 C C . TRP A 1 180 ? -10.226 -4.690 21.850 1.00 96.06 180 TRP A C 1
ATOM 1376 O O . TRP A 1 180 ? -10.232 -5.763 21.245 1.00 96.06 180 TRP A O 1
ATOM 1386 N N . ASP A 1 181 ? -11.295 -3.895 21.911 1.00 95.38 181 ASP A N 1
ATOM 1387 C CA . ASP A 1 181 ? -12.557 -4.218 21.229 1.00 95.38 181 ASP A CA 1
ATOM 1388 C C . ASP A 1 181 ? -12.411 -4.182 19.699 1.00 95.38 181 ASP A C 1
ATOM 1390 O O . ASP A 1 181 ? -13.056 -4.951 18.981 1.00 95.38 181 ASP A O 1
ATOM 1394 N N . ARG A 1 182 ? -11.544 -3.300 19.185 1.00 96.31 182 ARG A N 1
ATOM 1395 C CA . ARG A 1 182 ? -11.213 -3.187 17.761 1.00 96.31 182 ARG A CA 1
ATOM 1396 C C . ARG A 1 182 ? -9.708 -3.041 17.567 1.00 96.31 182 ARG A C 1
ATOM 1398 O O . ARG A 1 182 ? -9.064 -2.172 18.154 1.00 96.31 182 ARG A O 1
ATOM 1405 N N . VAL A 1 183 ? -9.169 -3.864 16.668 1.00 98.00 183 VAL A N 1
ATOM 1406 C CA . VAL A 1 183 ? -7.788 -3.777 16.186 1.00 98.00 183 VAL A CA 1
ATOM 1407 C C . VAL A 1 183 ? -7.808 -3.721 14.672 1.00 98.00 183 VAL A C 1
ATOM 1409 O O . VAL A 1 183 ? -8.264 -4.658 14.022 1.00 98.00 183 VAL A O 1
ATOM 1412 N N . TRP A 1 184 ? -7.269 -2.641 14.125 1.00 98.50 184 TRP A N 1
ATOM 1413 C CA . TRP A 1 184 ? -6.903 -2.550 12.719 1.00 98.50 184 TRP A CA 1
ATOM 1414 C C . TRP A 1 184 ? -5.398 -2.632 12.590 1.00 98.50 184 TRP A C 1
ATOM 1416 O O . TRP A 1 184 ? -4.675 -2.008 13.367 1.00 98.50 184 TRP A O 1
ATOM 1426 N N . TYR A 1 185 ? -4.926 -3.364 11.592 1.00 98.44 185 TYR A N 1
ATOM 1427 C CA . TYR A 1 185 ? -3.508 -3.507 11.329 1.00 98.44 185 TYR A CA 1
ATOM 1428 C C . TYR A 1 185 ? -3.211 -3.505 9.833 1.00 98.44 185 TYR A C 1
ATOM 1430 O O . TYR A 1 185 ? -3.932 -4.101 9.034 1.00 98.44 185 TYR A O 1
ATOM 1438 N N . LYS A 1 186 ? -2.084 -2.888 9.465 1.00 98.19 186 LYS A N 1
ATOM 1439 C CA . LYS A 1 186 ? -1.436 -3.139 8.181 1.00 98.19 186 LYS A CA 1
ATOM 1440 C C . LYS A 1 186 ? 0.083 -3.131 8.321 1.00 98.19 186 LYS A C 1
ATOM 1442 O O . LYS A 1 186 ? 0.671 -2.207 8.886 1.00 98.19 186 LYS A O 1
ATOM 1447 N N . GLY A 1 187 ? 0.711 -4.167 7.772 1.00 96.62 187 GLY A N 1
ATOM 1448 C CA . GLY A 1 187 ? 2.154 -4.242 7.557 1.00 96.62 187 GLY A CA 1
ATOM 1449 C C . GLY A 1 187 ? 2.541 -3.873 6.131 1.00 96.62 187 GLY A C 1
ATOM 1450 O O . GLY A 1 187 ? 1.708 -3.916 5.225 1.00 96.62 187 GLY A O 1
ATOM 1451 N N . GLY A 1 188 ? 3.810 -3.558 5.913 1.00 95.31 188 GLY A N 1
ATOM 1452 C CA . GLY A 1 188 ? 4.371 -3.399 4.577 1.00 95.31 188 GLY A CA 1
ATOM 1453 C C . GLY A 1 188 ? 5.881 -3.559 4.599 1.00 95.31 188 GLY A C 1
ATOM 1454 O O . GLY A 1 188 ? 6.545 -3.027 5.488 1.00 95.31 188 GLY A O 1
ATOM 1455 N N . SER A 1 189 ? 6.423 -4.271 3.620 1.00 95.25 189 SER A N 1
ATOM 1456 C CA . SER A 1 189 ? 7.861 -4.410 3.429 1.00 95.25 189 SER A CA 1
ATOM 1457 C C . SER A 1 189 ? 8.225 -4.281 1.957 1.00 95.25 189 SER A C 1
ATOM 1459 O O . SER A 1 189 ? 7.396 -4.481 1.067 1.00 95.25 189 SER A O 1
ATOM 1461 N N . LEU A 1 190 ? 9.480 -3.921 1.706 1.00 94.50 190 LEU A N 1
ATOM 1462 C CA . LEU A 1 190 ? 10.087 -4.025 0.389 1.00 94.50 190 LEU A CA 1
ATOM 1463 C C . LEU A 1 190 ? 11.474 -4.633 0.548 1.00 94.50 190 LEU A C 1
ATOM 1465 O O . LEU A 1 190 ? 12.345 -4.057 1.210 1.00 94.50 190 LEU A O 1
ATOM 1469 N N . ASP A 1 191 ? 11.657 -5.787 -0.082 1.00 93.88 191 ASP A N 1
ATOM 1470 C CA . ASP A 1 191 ? 12.805 -6.654 0.144 1.00 93.88 191 ASP A CA 1
ATOM 1471 C C . ASP A 1 191 ? 13.719 -6.676 -1.075 1.00 93.88 191 ASP A C 1
ATOM 1473 O O . ASP A 1 191 ? 13.279 -6.621 -2.224 1.00 93.88 191 ASP A O 1
ATOM 1477 N N . GLY A 1 192 ? 15.018 -6.784 -0.818 1.00 92.31 192 GLY A N 1
ATOM 1478 C CA . GLY A 1 192 ? 16.017 -7.076 -1.837 1.00 92.31 192 GLY A CA 1
ATOM 1479 C C . GLY A 1 192 ? 17.005 -8.126 -1.343 1.00 92.31 192 GLY A C 1
ATOM 1480 O O . GLY A 1 192 ? 16.825 -8.740 -0.294 1.00 92.31 192 GLY A O 1
ATOM 1481 N N . SER A 1 193 ? 18.105 -8.315 -2.071 1.00 93.31 193 SER A N 1
ATOM 1482 C CA . SER A 1 193 ? 19.115 -9.324 -1.717 1.00 93.31 193 SER A CA 1
ATOM 1483 C C . SER A 1 193 ? 19.788 -9.089 -0.358 1.00 93.31 193 SER A C 1
ATOM 1485 O O . SER A 1 193 ? 20.375 -10.011 0.197 1.00 93.31 193 SER A O 1
ATOM 1487 N N . ALA A 1 194 ? 19.727 -7.862 0.166 1.00 94.94 194 ALA A N 1
ATOM 1488 C CA . ALA A 1 194 ? 20.246 -7.486 1.479 1.00 94.94 194 ALA A CA 1
ATOM 1489 C C . ALA A 1 194 ? 19.168 -7.499 2.588 1.00 94.94 194 ALA A C 1
ATOM 1491 O O . ALA A 1 194 ? 19.393 -6.939 3.655 1.00 94.94 194 ALA A O 1
ATOM 1492 N N . GLY A 1 195 ? 18.001 -8.110 2.354 1.00 96.12 195 GLY A N 1
ATOM 1493 C CA . GLY A 1 195 ? 16.866 -8.109 3.284 1.00 96.12 195 GLY A CA 1
ATOM 1494 C C . GLY A 1 195 ? 15.952 -6.895 3.100 1.00 96.12 195 GLY A C 1
ATOM 1495 O O . GLY A 1 195 ? 15.854 -6.347 2.000 1.00 96.12 195 GLY A O 1
ATOM 1496 N N . HIS A 1 196 ? 15.288 -6.473 4.178 1.00 97.00 196 HIS A N 1
ATOM 1497 C CA . HIS A 1 196 ? 14.326 -5.368 4.172 1.00 97.00 196 HIS A CA 1
ATOM 1498 C C . HIS A 1 196 ? 14.997 -4.012 3.905 1.00 97.00 196 HIS A C 1
ATOM 1500 O O . HIS A 1 196 ? 15.892 -3.596 4.647 1.00 97.00 196 HIS A O 1
ATOM 1506 N N . TYR A 1 197 ? 14.526 -3.298 2.882 1.00 97.25 197 TYR A N 1
ATOM 1507 C CA . TYR A 1 197 ? 14.845 -1.886 2.620 1.00 97.25 197 TYR A CA 1
ATOM 1508 C C . TYR A 1 197 ? 13.790 -0.953 3.206 1.00 97.25 197 TYR A C 1
ATOM 1510 O O . TYR A 1 197 ? 14.110 0.154 3.636 1.00 97.25 197 TYR A O 1
ATOM 1518 N N . VAL A 1 198 ? 12.541 -1.413 3.230 1.00 96.69 198 VAL A N 1
ATOM 1519 C CA . VAL A 1 198 ? 11.404 -0.761 3.878 1.00 96.69 198 VAL A CA 1
ATOM 1520 C C . VAL A 1 198 ? 10.761 -1.787 4.795 1.00 96.69 198 VAL A C 1
ATOM 1522 O O . VAL A 1 198 ? 10.554 -2.926 4.381 1.00 96.69 198 VAL A O 1
ATOM 1525 N N . LEU A 1 199 ? 10.428 -1.381 6.016 1.00 97.50 199 LEU A N 1
ATOM 1526 C CA . LEU A 1 199 ? 9.602 -2.159 6.931 1.00 97.50 199 LEU A CA 1
ATOM 1527 C C . LEU A 1 199 ? 8.684 -1.214 7.704 1.00 97.50 199 LEU A C 1
ATOM 1529 O O . LEU A 1 199 ? 9.145 -0.285 8.370 1.00 97.50 199 LEU A O 1
ATOM 1533 N N . THR A 1 200 ? 7.380 -1.437 7.594 1.00 97.06 200 THR A N 1
ATOM 1534 C CA . THR A 1 200 ? 6.340 -0.619 8.215 1.00 97.06 200 THR A CA 1
ATOM 1535 C C . THR A 1 200 ? 5.325 -1.492 8.931 1.00 97.06 200 THR A C 1
ATOM 1537 O O . THR A 1 200 ? 4.856 -2.493 8.393 1.00 97.06 200 THR A O 1
ATOM 1540 N N . HIS A 1 201 ? 4.932 -1.058 10.122 1.00 97.81 201 HIS A N 1
ATOM 1541 C CA . HIS A 1 201 ? 3.767 -1.561 10.829 1.00 97.81 201 HIS A CA 1
ATOM 1542 C C . HIS A 1 201 ? 2.899 -0.393 11.286 1.00 97.81 201 HIS A C 1
ATOM 1544 O O . HIS A 1 201 ? 3.417 0.607 11.785 1.00 97.81 201 HIS A O 1
ATOM 1550 N N . ALA A 1 202 ? 1.585 -0.533 11.148 1.00 98.31 202 ALA A N 1
ATOM 1551 C CA . ALA A 1 202 ? 0.623 0.451 11.609 1.00 98.31 202 ALA A CA 1
ATOM 1552 C C . ALA A 1 202 ? -0.570 -0.251 12.262 1.00 98.31 202 ALA A C 1
ATOM 1554 O O . ALA A 1 202 ? -1.181 -1.125 11.646 1.00 98.31 202 ALA A O 1
ATOM 1555 N N . TRP A 1 203 ? -0.900 0.151 13.487 1.00 98.56 203 TRP A N 1
ATOM 1556 C CA . TRP A 1 203 ? -2.052 -0.328 14.244 1.00 98.56 203 TRP A CA 1
ATOM 1557 C C . TRP A 1 203 ? -2.971 0.835 14.608 1.00 98.56 203 TRP A C 1
ATOM 1559 O O . TRP A 1 203 ? -2.483 1.894 15.001 1.00 98.56 203 TRP A O 1
ATOM 1569 N N . MET A 1 204 ? -4.282 0.614 14.545 1.00 98.25 204 MET A N 1
ATOM 1570 C CA . MET A 1 204 ? -5.281 1.418 15.250 1.00 98.25 204 MET A CA 1
ATOM 1571 C C . MET A 1 204 ? -5.956 0.524 16.292 1.00 98.25 204 MET A C 1
ATOM 1573 O O . MET A 1 204 ? -6.417 -0.569 15.966 1.00 98.25 204 MET A O 1
ATOM 1577 N N . LEU A 1 205 ? -5.973 0.978 17.540 1.00 97.81 205 LEU A N 1
ATOM 1578 C CA . LEU A 1 205 ? -6.381 0.217 18.717 1.00 97.81 205 LEU A CA 1
ATOM 1579 C C . LEU A 1 205 ? -7.482 0.990 19.434 1.00 97.81 205 LEU A C 1
ATOM 1581 O O . LEU A 1 205 ? -7.282 2.155 19.775 1.00 97.81 205 LEU A O 1
ATOM 1585 N N . GLU A 1 206 ? -8.642 0.377 19.633 1.00 96.88 206 GLU A N 1
ATOM 1586 C CA . GLU A 1 206 ? -9.809 1.074 20.173 1.00 96.88 206 GLU A CA 1
ATOM 1587 C C . GLU A 1 206 ? -10.602 0.182 21.127 1.00 96.88 206 GLU A C 1
ATOM 1589 O O . GLU A 1 206 ? -10.886 -0.977 20.825 1.00 96.88 206 GLU A O 1
ATOM 1594 N N . ASN A 1 207 ? -10.990 0.767 22.260 1.00 95.62 207 ASN A N 1
ATOM 1595 C CA . ASN A 1 207 ? -12.006 0.233 23.160 1.00 95.62 207 ASN A CA 1
ATOM 1596 C C . ASN A 1 207 ? -13.307 1.014 22.979 1.00 95.62 207 ASN A C 1
ATOM 1598 O O . ASN A 1 207 ? -13.301 2.218 22.708 1.00 95.62 207 ASN A O 1
ATOM 1602 N N . ALA A 1 208 ? -14.438 0.342 23.157 1.00 91.62 208 ALA A N 1
ATOM 1603 C CA . ALA A 1 208 ? -15.750 0.935 23.000 1.00 9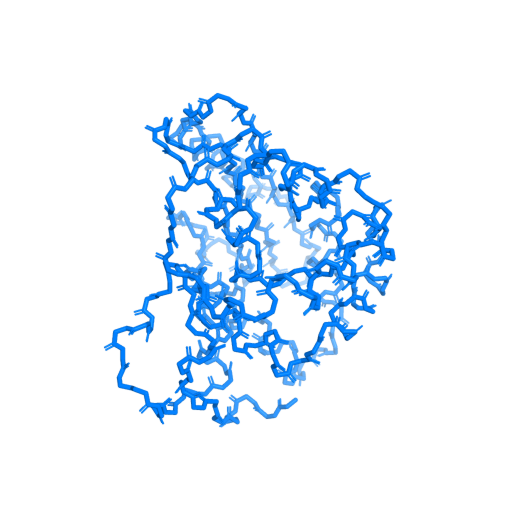1.62 208 ALA A CA 1
ATOM 1604 C C . ALA A 1 208 ? -15.919 2.157 23.918 1.00 91.62 208 ALA A C 1
ATOM 1606 O O . ALA A 1 208 ? -15.775 2.084 25.138 1.00 91.62 208 ALA A O 1
ATOM 1607 N N . GLY A 1 209 ? -16.261 3.296 23.314 1.00 90.25 209 GLY A N 1
ATOM 1608 C CA . GLY A 1 209 ? -16.467 4.556 24.031 1.00 90.25 209 GLY A CA 1
ATOM 1609 C C . GLY A 1 209 ? -15.188 5.327 24.374 1.00 90.25 209 GLY A C 1
ATOM 1610 O O . GLY A 1 209 ? -15.290 6.336 25.071 1.00 90.25 209 GLY A O 1
ATOM 1611 N N . GLN A 1 210 ? -14.021 4.893 23.890 1.00 93.44 210 GLN A N 1
ATOM 1612 C CA . GLN A 1 210 ? -12.747 5.602 24.025 1.00 93.44 210 GLN A CA 1
ATOM 1613 C C . GLN A 1 210 ? -12.231 6.083 22.665 1.00 93.44 210 GLN A C 1
ATOM 1615 O O . GLN A 1 210 ? -12.588 5.533 21.624 1.00 93.44 210 GLN A O 1
ATOM 1620 N N . ASP A 1 211 ? -11.378 7.108 22.681 1.00 92.88 211 ASP A N 1
ATOM 1621 C CA . ASP A 1 211 ? -10.659 7.523 21.478 1.00 92.88 211 ASP A CA 1
ATOM 1622 C C . ASP A 1 211 ? -9.599 6.466 21.105 1.00 92.88 211 ASP A C 1
ATOM 1624 O O . ASP A 1 211 ? -8.942 5.913 21.992 1.00 92.88 211 ASP A O 1
ATOM 1628 N N . PRO A 1 212 ? -9.397 6.181 19.805 1.00 95.62 212 PRO A N 1
ATOM 1629 C CA . PRO A 1 212 ? -8.426 5.190 19.371 1.00 95.62 212 PRO A CA 1
ATOM 1630 C C . PRO A 1 212 ? -6.982 5.667 19.566 1.00 95.62 212 PRO A C 1
ATOM 1632 O O . PRO A 1 212 ? -6.645 6.828 19.319 1.00 95.62 212 PRO A O 1
ATOM 1635 N N . TRP A 1 213 ? -6.093 4.725 19.868 1.00 97.00 213 TRP A N 1
ATOM 1636 C CA . TRP A 1 213 ? -4.649 4.908 19.763 1.00 97.00 213 TRP A CA 1
ATOM 1637 C C . TRP A 1 213 ? -4.153 4.443 18.397 1.00 97.00 213 TRP A C 1
ATOM 1639 O O . TRP A 1 213 ? -4.574 3.405 17.891 1.00 97.00 213 TRP A O 1
ATOM 1649 N N . VAL A 1 214 ? -3.209 5.180 17.809 1.00 97.81 214 VAL A N 1
ATOM 1650 C CA . VAL A 1 214 ? -2.535 4.775 16.570 1.00 97.81 214 VAL A CA 1
ATOM 1651 C C . VAL A 1 214 ? -1.044 4.612 16.836 1.00 97.81 214 VAL A C 1
ATOM 1653 O O . VAL A 1 214 ? -0.370 5.563 17.229 1.00 97.81 214 VAL A O 1
ATOM 1656 N N . VAL A 1 215 ? -0.525 3.406 16.603 1.00 97.75 215 VAL A N 1
ATOM 1657 C CA . VAL A 1 215 ? 0.894 3.063 16.774 1.00 97.75 215 VAL A CA 1
ATOM 1658 C C . VAL A 1 215 ? 1.481 2.766 15.405 1.00 97.75 215 VAL A C 1
ATOM 1660 O O . VAL A 1 215 ? 0.978 1.905 14.689 1.00 97.75 215 VAL A O 1
ATOM 1663 N N . ILE A 1 216 ? 2.536 3.486 15.021 1.00 98.12 216 ILE A N 1
ATOM 1664 C CA . ILE A 1 216 ? 3.168 3.346 13.707 1.00 98.12 216 ILE A CA 1
ATOM 1665 C C . ILE A 1 216 ? 4.677 3.232 13.885 1.00 98.12 216 ILE A C 1
ATOM 1667 O O . ILE A 1 216 ? 5.303 4.089 14.507 1.00 98.12 216 ILE A O 1
ATOM 1671 N N . ALA A 1 217 ? 5.259 2.202 13.283 1.00 97.25 217 ALA A N 1
ATOM 1672 C CA . ALA A 1 217 ? 6.695 2.048 13.126 1.00 97.25 217 ALA A CA 1
ATOM 1673 C C . ALA A 1 217 ? 7.028 2.033 11.635 1.00 97.25 217 ALA A C 1
ATOM 1675 O O . ALA A 1 217 ? 6.491 1.217 10.895 1.00 97.25 217 ALA A O 1
ATOM 1676 N N . MET A 1 218 ? 7.913 2.930 11.202 1.00 96.62 218 MET A N 1
ATOM 1677 C CA . MET A 1 218 ? 8.398 3.010 9.824 1.00 96.62 218 MET A CA 1
ATOM 1678 C C . MET A 1 218 ? 9.921 3.017 9.833 1.00 96.62 218 MET A C 1
ATOM 1680 O O . MET A 1 218 ? 10.535 3.889 10.447 1.00 96.62 218 MET A O 1
ATOM 1684 N N . SER A 1 219 ? 10.520 2.050 9.150 1.00 96.94 219 SER A N 1
ATOM 1685 C CA . SER A 1 219 ? 11.965 1.885 9.030 1.00 96.94 219 SER A CA 1
ATOM 1686 C C . SER A 1 219 ? 12.353 1.850 7.561 1.00 96.94 219 SER A C 1
ATOM 1688 O O . SER A 1 219 ? 11.786 1.080 6.790 1.00 96.94 219 SER A O 1
ATOM 1690 N N . ASN A 1 220 ? 13.344 2.661 7.194 1.00 96.38 220 ASN A N 1
ATOM 1691 C CA . ASN A 1 220 ? 13.920 2.700 5.855 1.00 96.38 220 ASN A CA 1
ATOM 1692 C C . ASN A 1 220 ? 15.435 2.532 5.954 1.00 96.38 220 ASN A C 1
ATOM 1694 O O . ASN A 1 220 ? 16.083 3.209 6.754 1.00 96.38 220 ASN A O 1
ATOM 1698 N N . ASN A 1 221 ? 16.005 1.683 5.105 1.00 96.44 221 ASN A N 1
ATOM 1699 C CA . ASN A 1 221 ? 17.443 1.522 4.964 1.00 96.44 221 ASN A CA 1
ATOM 1700 C C . ASN A 1 221 ? 17.807 1.387 3.481 1.00 96.44 221 ASN A C 1
ATOM 1702 O O . ASN A 1 221 ? 17.446 0.411 2.827 1.00 96.44 221 ASN A O 1
ATOM 1706 N N . SER A 1 222 ? 18.545 2.361 2.944 1.00 94.62 222 SER A N 1
ATOM 1707 C CA . SER A 1 222 ? 18.925 2.392 1.526 1.00 94.62 222 SER A CA 1
ATOM 1708 C C . SER A 1 222 ? 19.897 1.282 1.125 1.00 94.62 222 SER A C 1
ATOM 1710 O O . SER A 1 222 ? 20.071 1.035 -0.066 1.00 94.62 222 SER A O 1
ATOM 1712 N N . THR A 1 223 ? 20.516 0.597 2.089 1.00 95.06 223 THR A N 1
ATOM 1713 C CA . THR A 1 223 ? 21.381 -0.562 1.838 1.00 95.06 223 THR A CA 1
ATOM 1714 C C . THR A 1 223 ? 20.721 -1.895 2.186 1.00 95.06 223 THR A C 1
ATOM 1716 O O . THR A 1 223 ? 21.377 -2.928 2.087 1.00 95.06 223 THR A O 1
ATOM 1719 N N . GLY A 1 224 ? 19.445 -1.887 2.584 1.00 96.62 224 GLY A N 1
ATOM 1720 C CA . GLY A 1 224 ? 18.760 -3.062 3.116 1.00 96.62 224 GLY A CA 1
ATOM 1721 C C . GLY A 1 224 ? 19.230 -3.431 4.527 1.00 96.62 224 GLY A C 1
ATOM 1722 O O . GLY A 1 224 ? 20.034 -2.724 5.135 1.00 96.62 224 GLY A O 1
ATOM 1723 N N . GLY A 1 225 ? 18.736 -4.550 5.050 1.00 97.38 225 GLY A N 1
ATOM 1724 C CA . GLY A 1 225 ? 19.179 -5.110 6.326 1.00 97.38 225 GLY A CA 1
ATOM 1725 C C . GLY A 1 225 ? 18.511 -4.490 7.551 1.00 97.38 225 GLY A C 1
ATOM 1726 O O . GLY A 1 225 ? 19.137 -4.414 8.606 1.00 97.38 225 GLY A O 1
ATOM 1727 N N . ILE A 1 226 ? 17.266 -4.014 7.431 1.00 98.31 226 ILE A N 1
ATOM 1728 C CA . ILE A 1 226 ? 16.467 -3.686 8.621 1.00 98.31 226 ILE A CA 1
ATOM 1729 C C . ILE A 1 226 ? 16.270 -4.971 9.437 1.00 98.31 226 ILE A C 1
ATOM 1731 O O . ILE A 1 226 ? 15.817 -5.984 8.906 1.00 98.31 226 ILE A O 1
ATOM 1735 N N . ASP A 1 227 ? 16.613 -4.916 10.723 1.00 97.69 227 ASP A N 1
ATOM 1736 C CA . ASP A 1 227 ? 16.385 -6.006 11.671 1.00 97.69 227 ASP A CA 1
ATOM 1737 C C . ASP A 1 227 ? 14.909 -6.025 12.090 1.00 97.69 227 ASP A C 1
ATOM 1739 O O . ASP A 1 227 ? 14.452 -5.193 12.881 1.00 97.69 227 ASP A O 1
ATOM 1743 N N . GLU A 1 228 ? 14.161 -6.979 11.539 1.00 95.62 228 GLU A N 1
ATOM 1744 C CA . GLU A 1 228 ? 12.746 -7.167 11.845 1.00 95.62 228 GLU A CA 1
ATOM 1745 C C . GLU A 1 228 ? 12.515 -7.456 13.336 1.00 95.62 228 GLU A C 1
ATOM 1747 O O . GLU A 1 228 ? 11.587 -6.901 13.924 1.00 95.62 228 GLU A O 1
ATOM 1752 N N . PHE A 1 229 ? 13.376 -8.243 13.990 1.00 95.44 229 PHE A N 1
ATOM 1753 C CA . PHE A 1 229 ? 13.212 -8.579 15.406 1.00 95.44 229 PHE A CA 1
ATOM 1754 C C . PHE A 1 229 ? 13.403 -7.360 16.303 1.00 95.44 229 PHE A C 1
ATOM 1756 O O . PHE A 1 229 ? 12.678 -7.195 17.286 1.00 95.44 229 PHE A O 1
ATOM 1763 N N . ALA A 1 230 ? 14.338 -6.472 15.958 1.00 96.62 230 ALA A N 1
ATOM 1764 C CA . ALA A 1 230 ? 14.504 -5.210 16.670 1.00 96.62 230 ALA A CA 1
ATOM 1765 C C . ALA A 1 230 ? 13.249 -4.326 16.545 1.00 96.62 230 ALA A C 1
ATOM 1767 O O . ALA A 1 230 ? 12.766 -3.792 17.548 1.00 96.62 230 ALA A O 1
ATOM 1768 N N . VAL A 1 231 ? 12.677 -4.214 15.338 1.00 96.75 231 VAL A N 1
ATOM 1769 C CA . VAL A 1 231 ? 11.433 -3.458 15.102 1.00 96.75 231 VAL A CA 1
ATOM 1770 C C . VAL A 1 231 ? 10.255 -4.085 15.853 1.00 96.75 231 VAL A C 1
ATOM 1772 O O . VAL A 1 231 ? 9.511 -3.374 16.536 1.00 96.75 231 VAL A O 1
ATOM 1775 N N . GLN A 1 232 ? 10.105 -5.410 15.795 1.00 94.06 232 GLN A N 1
ATOM 1776 C CA . GLN A 1 232 ? 9.061 -6.147 16.509 1.00 94.06 232 GLN A CA 1
ATOM 1777 C C . GLN A 1 232 ? 9.195 -6.007 18.031 1.00 94.06 232 GLN A C 1
ATOM 1779 O O . GLN A 1 232 ? 8.198 -5.780 18.712 1.00 94.06 232 GLN A O 1
ATOM 1784 N N . SER A 1 233 ? 10.412 -6.063 18.579 1.00 95.50 233 SER A N 1
ATOM 1785 C CA . SER A 1 233 ? 10.648 -5.898 20.017 1.00 95.50 233 SER A CA 1
ATOM 1786 C C . SER A 1 233 ? 10.242 -4.509 20.512 1.00 95.50 233 SER A C 1
ATOM 1788 O O . SER A 1 233 ? 9.591 -4.394 21.553 1.00 95.50 233 SER A O 1
ATOM 1790 N N . VAL A 1 234 ? 10.599 -3.453 19.773 1.00 96.50 234 VAL A N 1
ATOM 1791 C CA . VAL A 1 234 ? 10.233 -2.075 20.131 1.00 96.50 234 VAL A CA 1
ATOM 1792 C C . VAL A 1 234 ? 8.723 -1.875 20.029 1.00 96.50 234 VAL A C 1
ATOM 1794 O O . VAL A 1 234 ? 8.109 -1.345 20.956 1.00 96.50 234 VAL A O 1
ATOM 1797 N N . THR A 1 235 ? 8.112 -2.329 18.935 1.00 96.69 235 THR A N 1
ATOM 1798 C CA . THR A 1 235 ? 6.661 -2.203 18.732 1.00 96.69 235 THR A CA 1
ATOM 1799 C C . THR A 1 235 ? 5.866 -3.022 19.741 1.00 96.69 235 THR A C 1
ATOM 1801 O O . THR A 1 235 ? 4.897 -2.502 20.282 1.00 96.69 235 THR A O 1
ATOM 1804 N N . GLY A 1 236 ? 6.311 -4.227 20.103 1.00 95.94 236 GLY A N 1
ATOM 1805 C CA . GLY A 1 236 ? 5.670 -5.031 21.145 1.00 95.94 236 GLY A CA 1
ATOM 1806 C C . GLY A 1 236 ? 5.634 -4.308 22.489 1.00 95.94 236 GLY A C 1
ATOM 1807 O O . GLY A 1 236 ? 4.585 -4.235 23.129 1.00 95.94 236 GLY A O 1
ATOM 1808 N N . ARG A 1 237 ? 6.739 -3.656 22.879 1.00 96.12 237 ARG A N 1
ATOM 1809 C CA . ARG A 1 237 ? 6.762 -2.837 24.099 1.00 96.12 237 ARG A CA 1
ATOM 1810 C C . ARG A 1 237 ? 5.865 -1.599 23.997 1.00 96.12 237 ARG A C 1
ATOM 1812 O O . ARG A 1 237 ? 5.238 -1.231 24.986 1.00 96.12 237 ARG A O 1
ATOM 1819 N N . MET A 1 238 ? 5.800 -0.947 22.835 1.00 96.44 238 MET A N 1
ATOM 1820 C CA . MET A 1 238 ? 4.882 0.180 22.620 1.00 96.44 238 MET A CA 1
ATOM 1821 C C . MET A 1 238 ? 3.422 -0.256 22.768 1.00 96.44 238 MET A C 1
ATOM 1823 O O . MET A 1 238 ? 2.667 0.405 23.472 1.00 96.44 238 MET A O 1
ATOM 1827 N N . LEU A 1 239 ? 3.042 -1.380 22.157 1.00 96.94 239 LEU A N 1
ATOM 1828 C CA . LEU A 1 239 ? 1.689 -1.935 22.219 1.00 96.94 239 LEU A CA 1
ATOM 1829 C C . LEU A 1 239 ? 1.304 -2.320 23.654 1.00 96.94 239 LEU A C 1
ATOM 1831 O O . LEU A 1 239 ? 0.212 -1.980 24.107 1.00 96.94 239 LEU A O 1
ATOM 1835 N N . GLU A 1 240 ? 2.220 -2.947 24.396 1.00 95.00 240 GLU A N 1
ATOM 1836 C CA . GLU A 1 240 ? 2.029 -3.257 25.816 1.00 95.00 240 GLU A CA 1
ATOM 1837 C C . GLU A 1 240 ? 1.787 -1.982 26.641 1.00 95.00 240 GLU A C 1
ATOM 1839 O O . GLU A 1 240 ? 0.833 -1.912 27.413 1.00 95.00 240 GLU A O 1
ATOM 1844 N N . LEU A 1 241 ? 2.612 -0.946 26.456 1.00 95.31 241 LEU A N 1
ATOM 1845 C CA . LEU A 1 241 ? 2.472 0.319 27.183 1.00 95.31 241 LEU A CA 1
ATOM 1846 C C . LEU A 1 241 ? 1.166 1.046 26.849 1.00 95.31 241 LEU A C 1
ATOM 1848 O O . LEU A 1 241 ? 0.521 1.570 27.752 1.00 95.31 241 LEU A O 1
ATOM 1852 N N . VAL A 1 242 ? 0.767 1.064 25.575 1.00 95.38 242 VAL A N 1
ATOM 1853 C CA . VAL A 1 242 ? -0.490 1.688 25.135 1.00 95.38 242 VAL A CA 1
ATOM 1854 C C . VAL A 1 242 ? -1.699 0.961 25.728 1.00 95.38 242 VAL A C 1
ATOM 1856 O O . VAL A 1 242 ? -2.638 1.620 26.155 1.00 95.38 242 VAL A O 1
ATOM 1859 N N . SER A 1 243 ? -1.653 -0.369 25.867 1.00 93.62 243 SER A N 1
ATOM 1860 C CA . SER A 1 243 ? -2.737 -1.143 26.506 1.00 93.62 243 SER A CA 1
ATOM 1861 C C . SER A 1 243 ? -2.941 -0.845 27.997 1.00 93.62 243 SER A C 1
ATOM 1863 O O . SER A 1 243 ? -3.959 -1.215 28.571 1.00 93.62 243 SER A O 1
ATOM 1865 N N . GLN A 1 244 ? -1.975 -0.177 28.633 1.00 92.19 244 GLN A N 1
ATOM 1866 C CA . GLN A 1 244 ? -2.032 0.226 30.040 1.00 92.19 244 GLN A CA 1
ATOM 1867 C C . GLN A 1 244 ? -2.430 1.699 30.209 1.00 92.19 244 GLN A C 1
ATOM 1869 O O . GLN A 1 244 ? -2.535 2.174 31.343 1.00 92.19 244 GLN A O 1
ATOM 1874 N N . MET A 1 245 ? -2.596 2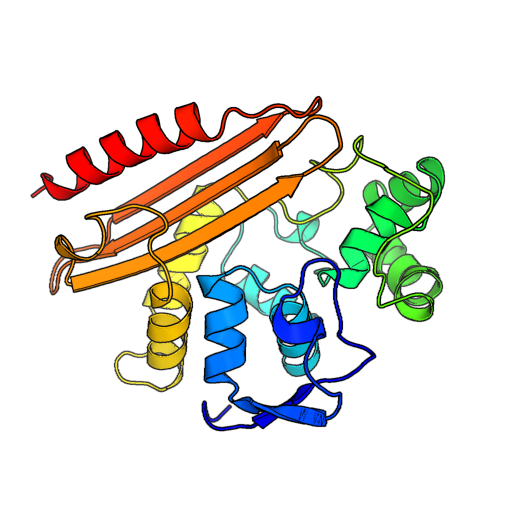.441 29.108 1.00 87.81 245 MET A N 1
ATOM 1875 C CA . MET A 1 245 ? -3.039 3.831 29.156 1.00 87.81 245 MET A CA 1
ATOM 1876 C C . MET A 1 245 ? -4.538 3.904 29.495 1.00 87.81 245 MET A C 1
ATOM 1878 O O . MET A 1 245 ? -5.286 3.005 29.112 1.00 87.81 245 MET A O 1
ATOM 1882 N N . PRO A 1 246 ? -4.957 4.926 30.265 1.00 68.19 246 PRO A N 1
ATOM 1883 C CA . PRO A 1 246 ? -6.336 5.073 30.729 1.00 68.19 246 PRO A CA 1
ATOM 1884 C C . PRO A 1 246 ? -7.336 5.353 29.603 1.00 68.19 246 PRO A C 1
ATOM 1886 O O . PRO A 1 246 ? -6.936 6.003 28.609 1.00 68.19 246 PRO A O 1
#

pLDDT: mean 95.59, std 3.64, range [68.19, 98.62]

Sequence (246 aa):
LDPETTIPLSASKLALAGTINSEPLGTPFPLLDMAELMMGISDNTATDHLHALVGRDRIEQTVDAFNFSAPDVLKPFLNISEQFSLYFSFPLATALDYVNGSESYQRQFLQDQIEPITPVMGGPFANTQIFLTGTWRATPTDICRAFAQLRRLPQGSDAIDLVDHALGASAAQPEVRGNWDRVWYKGGSLDGSAGHYVLTHAWMLENAGQDPWVVIAMSNNSTGGIDEFAVQSVTGRMLELVSQMP

Nearest PDB structures (foldseek):
  2xf3-assembly2_B  TM=8.331E-01  e=2.506E-11  Streptomyces clavuligerus
  2xft-assembly1_A  TM=8.024E-01  e=1.344E-11  Streptomyces clavuligerus
  2xep-assembly2_B  TM=8.315E-01  e=4.171E-11  Streptomyces clavuligerus
  2xh9-assembly2_B  TM=8.247E-01  e=6.944E-11  Streptomyces clavuligerus
  2xep-assembly1_A  TM=7.995E-01  e=1.294E-10  Streptomyces clavuligerus

Solvent-accessible surface area (backbone atoms only — not comparable to full-atom values): 13562 Å² total; per-residue (Å²): 130,65,54,77,46,63,48,55,42,48,80,78,31,39,22,55,82,22,73,70,67,80,53,63,76,60,48,69,36,36,43,46,57,34,40,25,37,29,36,37,74,53,19,28,20,40,40,31,44,51,47,64,73,66,32,56,70,55,53,48,50,46,42,57,75,51,63,42,93,57,51,68,62,40,47,76,58,70,50,58,25,56,48,49,33,49,32,14,67,36,60,61,69,62,31,46,51,46,61,74,40,53,56,72,51,34,52,48,45,39,64,76,59,40,56,82,60,49,44,33,80,70,52,97,40,77,38,60,91,39,65,87,68,59,52,82,65,77,52,71,67,37,54,49,38,45,52,53,55,55,71,64,40,61,85,95,33,71,70,34,51,50,49,50,51,12,25,41,57,34,68,96,51,84,76,54,67,85,75,36,79,40,51,34,26,43,69,49,74,43,73,54,99,52,38,31,28,32,43,35,41,39,36,41,41,26,45,90,96,51,84,65,49,71,52,71,51,81,47,78,33,91,78,29,55,59,60,62,66,63,53,49,55,54,50,50,52,50,52,55,55,57,71,70,56,132